Protein AF-A0A1G1PPN9-F1 (afdb_monomer_lite)

Radius of gyration: 22.3 Å; chains: 1; bounding box: 47×52×86 Å

pLDDT: mean 79.59, std 25.11, range [25.75, 98.81]

Structure (mmCIF, N/CA/C/O backbone):
data_AF-A0A1G1PPN9-F1
#
_entry.id   AF-A0A1G1PPN9-F1
#
loop_
_atom_site.group_PDB
_atom_site.id
_atom_site.type_symbol
_atom_site.label_atom_id
_atom_site.label_alt_id
_atom_site.label_comp_id
_atom_site.label_asym_id
_atom_site.label_entity_id
_atom_site.label_seq_id
_atom_site.pdbx_PDB_ins_code
_atom_site.Cartn_x
_atom_site.Cartn_y
_atom_site.Cartn_z
_atom_site.occupancy
_atom_site.B_iso_or_equiv
_atom_site.auth_seq_id
_atom_site.auth_comp_id
_atom_site.auth_asym_id
_atom_site.auth_atom_id
_atom_site.pdbx_PDB_model_num
ATOM 1 N N . MET A 1 1 ? -24.039 -7.486 7.293 1.00 58.00 1 MET A N 1
ATOM 2 C CA . MET A 1 1 ? -23.092 -6.609 8.024 1.00 58.00 1 MET A CA 1
ATOM 3 C C . MET A 1 1 ? -22.186 -5.907 7.021 1.00 58.00 1 MET A C 1
ATOM 5 O O . MET A 1 1 ? -21.863 -6.518 6.010 1.00 58.00 1 MET A O 1
ATOM 9 N N . ASN A 1 2 ? -21.785 -4.658 7.275 1.00 80.94 2 ASN A N 1
ATOM 10 C CA . ASN A 1 2 ? -20.819 -3.952 6.424 1.00 80.94 2 ASN A CA 1
ATOM 11 C C . ASN A 1 2 ? -19.384 -4.380 6.768 1.00 80.94 2 ASN A C 1
ATOM 13 O O . ASN A 1 2 ? -19.049 -4.496 7.945 1.00 80.94 2 ASN A O 1
ATOM 17 N N . ALA A 1 3 ? -18.531 -4.575 5.758 1.00 87.62 3 ALA A N 1
ATOM 18 C CA . ALA A 1 3 ? -17.109 -4.838 5.977 1.00 87.62 3 ALA A CA 1
ATOM 19 C C . ALA A 1 3 ? -16.423 -3.669 6.717 1.00 87.62 3 ALA A C 1
ATOM 21 O O . ALA A 1 3 ? -16.787 -2.508 6.484 1.00 87.62 3 ALA A O 1
ATOM 22 N N . PRO A 1 4 ? -15.408 -3.944 7.561 1.00 93.75 4 PRO A N 1
ATOM 23 C CA . PRO A 1 4 ? -14.718 -2.910 8.321 1.00 93.75 4 PRO A CA 1
ATOM 24 C C . PRO A 1 4 ? -14.103 -1.859 7.395 1.00 93.75 4 PRO A C 1
ATOM 26 O O . PRO A 1 4 ? -13.585 -2.170 6.315 1.00 93.75 4 PRO A O 1
ATOM 29 N N . ARG A 1 5 ? -14.151 -0.601 7.840 1.00 96.69 5 ARG A N 1
ATOM 30 C CA . ARG A 1 5 ? -13.392 0.487 7.225 1.00 96.69 5 ARG A CA 1
ATOM 31 C C . ARG A 1 5 ? -11.919 0.305 7.570 1.00 96.69 5 ARG A C 1
ATOM 33 O O . ARG A 1 5 ? -11.600 0.021 8.715 1.00 96.69 5 ARG A O 1
ATOM 40 N N . VAL A 1 6 ? -11.050 0.452 6.577 1.00 98.25 6 VAL A N 1
ATOM 41 C CA . VAL A 1 6 ? -9.598 0.273 6.684 1.00 98.25 6 VAL A CA 1
ATOM 42 C C . VAL A 1 6 ? -8.864 1.343 5.880 1.00 98.25 6 VAL A C 1
ATOM 44 O O . VAL A 1 6 ? -9.431 1.987 4.986 1.00 98.25 6 VAL A O 1
ATOM 47 N N . LYS A 1 7 ? -7.585 1.540 6.197 1.00 98.62 7 LYS A N 1
ATOM 48 C CA . LYS A 1 7 ? -6.732 2.541 5.563 1.00 98.62 7 LYS A CA 1
ATOM 49 C C . LYS A 1 7 ? -6.147 1.995 4.265 1.00 98.62 7 LYS A C 1
ATOM 51 O O . LYS A 1 7 ? -5.269 1.138 4.309 1.00 98.62 7 LYS A O 1
ATOM 56 N N . LEU A 1 8 ? -6.613 2.491 3.116 1.00 98.81 8 LEU A N 1
ATOM 57 C CA . LEU A 1 8 ? -6.013 2.169 1.816 1.00 98.81 8 LEU A CA 1
ATOM 58 C C . LEU A 1 8 ? -4.561 2.661 1.780 1.00 98.81 8 LEU A C 1
ATOM 60 O O . LEU A 1 8 ? -4.306 3.842 2.036 1.00 98.81 8 LEU A O 1
ATOM 64 N N . ILE A 1 9 ? -3.648 1.766 1.404 1.00 98.62 9 ILE A N 1
ATOM 65 C CA . ILE A 1 9 ? -2.258 2.094 1.084 1.00 98.62 9 ILE A CA 1
ATOM 66 C C . ILE A 1 9 ? -1.914 1.628 -0.329 1.00 98.62 9 ILE A C 1
ATOM 68 O O . ILE A 1 9 ? -2.445 0.628 -0.811 1.00 98.62 9 ILE A O 1
ATOM 72 N N . ILE A 1 10 ? -1.030 2.365 -0.996 1.00 98.62 10 ILE A N 1
ATOM 73 C CA . ILE A 1 10 ? -0.497 2.025 -2.319 1.00 98.62 10 ILE A CA 1
ATOM 74 C C . ILE A 1 10 ? 1.028 2.072 -2.240 1.00 98.62 10 ILE A C 1
ATOM 76 O O . ILE A 1 10 ? 1.591 3.119 -1.922 1.00 98.62 10 ILE A O 1
ATOM 80 N N . GLY A 1 11 ? 1.690 0.962 -2.564 1.00 98.00 11 GLY A N 1
ATOM 81 C CA . GLY A 1 11 ? 3.106 0.946 -2.918 1.00 98.00 11 GLY A CA 1
ATOM 82 C C . GLY A 1 11 ? 3.267 1.162 -4.421 1.00 98.00 11 GLY A C 1
ATOM 83 O O . GLY A 1 11 ? 2.798 0.351 -5.213 1.00 98.00 11 GLY A O 1
ATOM 84 N N . LEU A 1 12 ? 3.929 2.243 -4.823 1.00 96.88 12 LEU A N 1
ATOM 85 C CA . LEU A 1 12 ? 4.231 2.557 -6.219 1.00 96.88 12 LEU A CA 1
ATOM 86 C C . LEU A 1 12 ? 5.715 2.307 -6.485 1.00 96.88 12 LEU A C 1
ATOM 88 O O . LEU A 1 12 ? 6.549 3.027 -5.939 1.00 96.88 12 LEU A O 1
ATOM 92 N N . ILE A 1 13 ? 6.044 1.330 -7.329 1.00 93.56 13 ILE A N 1
ATOM 93 C CA . ILE A 1 13 ? 7.409 1.122 -7.839 1.00 93.56 13 ILE A CA 1
ATOM 94 C C . ILE A 1 13 ? 7.528 1.833 -9.190 1.00 93.56 13 ILE A C 1
ATOM 96 O O . ILE A 1 13 ? 6.634 1.717 -10.029 1.00 93.56 13 ILE A O 1
ATOM 100 N N . PHE A 1 14 ? 8.617 2.570 -9.408 1.00 92.38 14 PHE A N 1
ATOM 101 C CA . PHE A 1 14 ? 8.857 3.341 -10.629 1.00 92.38 14 PHE A CA 1
ATOM 102 C C . PHE A 1 14 ? 10.356 3.547 -10.897 1.00 92.38 14 PHE A C 1
ATOM 104 O O . PHE A 1 14 ? 11.186 3.462 -9.990 1.00 92.38 14 PHE A O 1
ATOM 111 N N . ARG A 1 15 ? 10.694 3.884 -12.149 1.00 87.38 15 ARG A N 1
ATOM 112 C CA . ARG A 1 15 ? 11.992 4.484 -12.522 1.00 87.38 15 ARG A CA 1
ATOM 113 C C . ARG A 1 15 ? 11.849 5.981 -12.784 1.00 87.38 15 ARG A C 1
ATOM 115 O O . ARG A 1 15 ? 12.554 6.794 -12.196 1.00 87.38 15 ARG A O 1
ATOM 122 N N . GLU A 1 16 ? 10.951 6.341 -13.696 1.00 88.06 16 GLU A N 1
ATOM 123 C CA . GLU A 1 16 ? 10.791 7.713 -14.180 1.00 88.06 16 GLU A CA 1
ATOM 124 C C . GLU A 1 16 ? 9.895 8.528 -13.239 1.00 88.06 16 GLU A C 1
ATOM 126 O O . GLU A 1 16 ? 8.760 8.142 -12.958 1.00 88.06 16 GLU A O 1
ATOM 131 N N . VAL A 1 17 ? 10.377 9.690 -12.788 1.00 90.88 17 VAL A N 1
ATOM 132 C CA . VAL A 1 17 ? 9.604 10.594 -11.912 1.00 90.88 17 VAL A CA 1
ATOM 133 C C . VAL A 1 17 ? 8.325 11.078 -12.606 1.00 90.88 17 VAL A C 1
ATOM 135 O O . VAL A 1 17 ? 7.264 11.114 -11.992 1.00 90.88 17 VAL A O 1
ATOM 138 N N . SER A 1 18 ? 8.383 11.356 -13.911 1.00 92.62 18 SER A N 1
ATOM 139 C CA . SER A 1 18 ? 7.220 11.758 -14.714 1.00 92.62 18 SER A CA 1
ATOM 140 C C . SER A 1 18 ? 6.125 10.681 -14.776 1.00 92.62 18 SER A C 1
ATOM 142 O O . SER A 1 18 ? 4.938 11.009 -14.806 1.00 92.62 18 SER A O 1
ATOM 144 N N . ALA A 1 19 ? 6.496 9.397 -14.764 1.00 91.56 19 ALA A N 1
ATOM 145 C CA . ALA A 1 19 ? 5.549 8.289 -14.687 1.00 91.56 19 ALA A CA 1
ATOM 146 C C . ALA A 1 19 ? 4.955 8.151 -13.277 1.00 91.56 19 ALA A C 1
ATOM 148 O O . ALA A 1 19 ? 3.754 7.907 -13.140 1.00 91.56 19 ALA A O 1
ATOM 149 N N . ALA A 1 20 ? 5.766 8.379 -12.238 1.00 94.00 20 ALA A N 1
ATOM 150 C CA . ALA A 1 20 ? 5.304 8.378 -10.855 1.00 94.00 20 ALA A CA 1
ATOM 151 C C . ALA A 1 20 ? 4.273 9.482 -10.581 1.00 94.00 20 ALA A C 1
ATOM 153 O O . ALA A 1 20 ? 3.230 9.200 -9.999 1.00 94.00 20 ALA A O 1
ATOM 154 N N . GLU A 1 21 ? 4.503 10.706 -11.063 1.00 96.12 21 GLU A N 1
ATOM 155 C CA . GLU A 1 21 ? 3.549 11.809 -10.888 1.00 96.12 21 GLU A CA 1
ATOM 156 C C . GLU A 1 21 ? 2.248 11.589 -11.678 1.00 96.12 21 GLU A C 1
ATOM 158 O O . GLU A 1 21 ? 1.162 11.844 -11.157 1.00 96.12 21 GLU A O 1
ATOM 163 N N . LYS A 1 22 ? 2.312 11.009 -12.888 1.00 95.69 22 LYS A N 1
ATOM 164 C CA . LYS A 1 22 ? 1.108 10.577 -13.628 1.00 95.69 22 LYS A CA 1
ATOM 165 C C . LYS A 1 22 ? 0.307 9.526 -12.854 1.00 95.69 22 LYS A C 1
ATOM 167 O O . LYS A 1 22 ? -0.918 9.630 -12.776 1.00 95.69 22 LYS A O 1
ATOM 172 N N . ALA A 1 23 ? 0.983 8.538 -12.262 1.00 96.00 23 ALA A N 1
ATOM 173 C CA . ALA A 1 23 ? 0.340 7.544 -11.408 1.00 96.00 23 ALA A CA 1
ATOM 174 C C . ALA A 1 23 ? -0.277 8.200 -10.162 1.00 96.00 23 ALA A C 1
ATOM 176 O O . ALA A 1 23 ? -1.445 7.957 -9.870 1.00 96.00 23 ALA A O 1
ATOM 177 N N . ARG A 1 24 ? 0.456 9.088 -9.480 1.00 97.44 24 ARG A N 1
ATOM 178 C CA . ARG A 1 24 ? -0.006 9.822 -8.295 1.00 97.44 24 ARG A CA 1
ATOM 179 C C . ARG A 1 24 ? -1.278 10.625 -8.572 1.00 97.44 24 ARG A C 1
ATOM 181 O O . ARG A 1 24 ? -2.259 10.462 -7.854 1.00 97.44 24 ARG A O 1
ATOM 188 N N . LEU A 1 25 ? -1.307 11.412 -9.650 1.00 96.88 25 LEU A N 1
ATOM 189 C CA . LEU A 1 25 ? -2.491 12.176 -10.066 1.00 96.88 25 LEU A CA 1
ATOM 190 C C . LEU A 1 25 ? -3.700 11.269 -10.354 1.00 96.88 25 LEU A C 1
ATOM 192 O O . LEU A 1 25 ? -4.815 11.565 -9.920 1.00 96.88 25 LEU A O 1
ATOM 196 N N . ALA A 1 26 ? -3.487 10.142 -11.042 1.00 96.44 26 ALA A N 1
ATOM 197 C CA . ALA A 1 26 ? -4.547 9.172 -11.310 1.00 96.44 26 ALA A CA 1
ATOM 198 C C . ALA A 1 26 ? -5.073 8.508 -10.022 1.00 96.44 26 ALA A C 1
ATOM 200 O O . ALA A 1 26 ? -6.284 8.356 -9.863 1.00 96.44 26 ALA A O 1
ATOM 201 N N . LEU A 1 27 ? -4.187 8.160 -9.083 1.00 96.44 27 LEU A N 1
ATOM 202 C CA . LEU A 1 27 ? -4.546 7.590 -7.783 1.00 96.44 27 LEU A CA 1
ATOM 203 C C . LEU A 1 27 ? -5.341 8.587 -6.924 1.00 96.44 27 LEU A C 1
ATOM 205 O O . LEU A 1 27 ? -6.387 8.214 -6.394 1.00 96.44 27 LEU A O 1
ATOM 209 N N . THR A 1 28 ? -4.922 9.856 -6.858 1.00 96.94 28 THR A N 1
ATOM 210 C CA . THR A 1 28 ? -5.674 10.928 -6.177 1.00 96.94 28 THR A CA 1
ATOM 211 C C . THR A 1 28 ? -7.072 11.094 -6.774 1.00 96.94 28 THR A C 1
ATOM 213 O O . THR A 1 28 ? -8.054 11.166 -6.037 1.00 96.94 28 THR A O 1
ATOM 216 N N . LYS A 1 29 ? -7.204 11.071 -8.110 1.00 96.31 29 LYS A N 1
ATOM 217 C CA . LYS A 1 29 ? -8.513 11.150 -8.782 1.00 96.31 29 LYS A CA 1
ATOM 218 C C . LYS A 1 29 ? -9.423 9.949 -8.475 1.00 96.31 29 LYS A C 1
ATOM 220 O O . LYS A 1 29 ? -10.638 10.113 -8.420 1.00 96.31 29 LYS A O 1
ATOM 225 N N . LEU A 1 30 ? -8.862 8.752 -8.284 1.00 94.06 30 LEU A N 1
ATOM 226 C CA . LEU A 1 30 ? -9.622 7.524 -8.003 1.00 94.06 30 LEU A CA 1
ATOM 227 C C . LEU A 1 30 ? -10.017 7.371 -6.525 1.00 94.06 30 LEU A C 1
ATOM 229 O O . LEU A 1 30 ? -11.111 6.889 -6.217 1.00 94.06 30 LEU A O 1
ATOM 233 N N . PHE A 1 31 ? -9.126 7.740 -5.604 1.00 96.25 31 PHE A N 1
ATOM 234 C CA . PHE A 1 31 ? -9.269 7.418 -4.180 1.00 96.25 31 PHE A CA 1
ATOM 235 C C . PHE A 1 31 ? -9.540 8.631 -3.282 1.00 96.25 31 PHE A C 1
ATOM 237 O O . PHE A 1 31 ? -10.032 8.445 -2.165 1.00 96.25 31 PHE A O 1
ATOM 244 N N . GLY A 1 32 ? -9.339 9.846 -3.797 1.00 96.12 32 GLY A N 1
ATOM 245 C CA . GLY A 1 32 ? -9.468 11.109 -3.076 1.00 96.12 32 GLY A CA 1
ATOM 246 C C . GLY A 1 32 ? -8.120 11.615 -2.563 1.00 96.12 32 GLY A C 1
ATOM 247 O O . GLY A 1 32 ? -7.062 11.169 -3.002 1.00 96.12 32 GLY A O 1
ATOM 248 N N . ASN A 1 33 ? -8.162 12.556 -1.621 1.00 97.50 33 ASN A N 1
ATOM 249 C CA . ASN A 1 33 ? -6.964 13.223 -1.114 1.00 97.50 33 ASN A CA 1
ATOM 250 C C . ASN A 1 33 ? -5.977 12.224 -0.493 1.00 97.50 33 ASN A C 1
ATOM 252 O O . ASN A 1 33 ? -6.341 11.451 0.401 1.00 97.50 33 ASN A O 1
ATOM 256 N N . ILE A 1 34 ? -4.724 12.293 -0.944 1.00 98.50 34 ILE A N 1
ATOM 257 C CA . ILE A 1 34 ? -3.577 11.679 -0.275 1.00 98.50 34 ILE A CA 1
ATOM 258 C C . ILE A 1 34 ? -3.367 12.414 1.055 1.00 98.50 34 ILE A C 1
ATOM 260 O O . ILE A 1 34 ? -3.395 13.643 1.089 1.00 98.50 34 ILE A O 1
ATOM 264 N N . ASP A 1 35 ? -3.178 11.668 2.140 1.00 98.06 35 ASP A N 1
ATOM 265 C CA . ASP A 1 35 ? -2.897 12.209 3.478 1.00 98.06 35 ASP A CA 1
ATOM 266 C C . ASP A 1 35 ? -1.600 11.679 4.103 1.00 98.06 35 ASP A C 1
ATOM 268 O O . ASP A 1 35 ? -1.193 12.123 5.175 1.00 98.06 35 ASP A O 1
ATOM 272 N N . PHE A 1 36 ? -0.917 10.779 3.399 1.00 98.69 36 PHE A N 1
ATOM 273 C CA . PHE A 1 36 ? 0.481 10.451 3.626 1.00 98.69 36 PHE A CA 1
ATOM 274 C C . PHE A 1 36 ? 1.148 10.146 2.288 1.00 98.69 36 PHE A C 1
ATOM 276 O O . PHE A 1 36 ? 0.616 9.372 1.492 1.00 98.69 36 PHE A O 1
ATOM 283 N N . GLU A 1 37 ? 2.338 10.695 2.078 1.00 98.50 37 GLU A N 1
ATOM 284 C CA . GLU A 1 37 ? 3.212 10.383 0.952 1.00 98.50 37 GLU A CA 1
ATOM 285 C C . GLU A 1 37 ? 4.641 10.223 1.489 1.00 98.50 37 GLU A C 1
ATOM 287 O O . GLU A 1 37 ? 5.143 11.100 2.193 1.00 98.50 37 GLU A O 1
ATOM 292 N N . SER A 1 38 ? 5.293 9.089 1.214 1.00 98.25 38 SER A N 1
ATOM 293 C CA . SER A 1 38 ? 6.688 8.883 1.619 1.00 98.25 38 SER A CA 1
ATOM 294 C C . SER A 1 38 ? 7.652 9.639 0.700 1.00 98.25 38 SER A C 1
ATOM 296 O O . SER A 1 38 ? 7.351 9.905 -0.464 1.00 98.25 38 SER A O 1
ATOM 298 N N . ALA A 1 39 ? 8.880 9.870 1.167 1.00 95.06 39 ALA A N 1
ATOM 299 C CA . ALA A 1 39 ? 9.989 10.105 0.245 1.00 95.06 39 ALA A CA 1
ATOM 300 C C . ALA A 1 39 ? 10.174 8.886 -0.696 1.00 95.06 39 ALA A C 1
ATOM 302 O O . ALA A 1 39 ? 9.771 7.770 -0.338 1.00 95.06 39 ALA A O 1
ATOM 303 N N . PRO A 1 40 ? 10.774 9.049 -1.890 1.00 93.31 40 PRO A N 1
ATOM 304 C CA . PRO A 1 40 ? 11.194 7.921 -2.716 1.00 93.31 40 PRO A CA 1
ATOM 305 C C . PRO A 1 40 ? 12.270 7.090 -2.002 1.00 93.31 40 PRO A C 1
ATOM 307 O O . PRO A 1 40 ? 13.377 7.571 -1.773 1.00 93.31 40 PRO A O 1
ATOM 310 N N . LEU A 1 41 ? 11.952 5.839 -1.686 1.00 90.12 41 LEU A N 1
ATOM 311 C CA . LEU A 1 41 ? 12.863 4.869 -1.082 1.00 90.12 41 LEU A CA 1
ATOM 312 C C . LEU A 1 41 ? 13.553 4.055 -2.184 1.00 90.12 41 LEU A C 1
ATOM 314 O O . LEU A 1 41 ? 12.943 3.768 -3.217 1.00 90.12 41 LEU A O 1
ATOM 318 N N . ALA A 1 42 ? 14.814 3.668 -1.984 1.00 83.25 42 ALA A N 1
ATOM 319 C CA . ALA A 1 42 ? 15.515 2.800 -2.928 1.00 83.25 42 ALA A CA 1
ATOM 320 C C . ALA A 1 42 ? 14.854 1.409 -2.976 1.00 83.25 42 ALA A C 1
ATOM 322 O O . ALA A 1 42 ? 14.502 0.844 -1.940 1.00 83.25 42 ALA A O 1
ATOM 323 N N . PHE A 1 43 ? 14.675 0.852 -4.175 1.00 77.12 43 PHE A N 1
ATOM 324 C CA . PHE A 1 43 ? 14.084 -0.471 -4.370 1.00 77.12 43 PHE A CA 1
ATOM 325 C C . PHE A 1 43 ? 15.144 -1.434 -4.920 1.00 77.12 43 PHE A C 1
ATOM 327 O O . PHE A 1 43 ? 15.217 -1.712 -6.117 1.00 77.12 43 PHE A O 1
ATOM 334 N N . ASN A 1 44 ? 16.009 -1.902 -4.015 1.00 67.69 44 ASN A N 1
ATOM 335 C CA . ASN A 1 44 ? 17.217 -2.663 -4.357 1.00 67.69 44 ASN A CA 1
ATOM 336 C C . ASN A 1 44 ? 17.051 -4.188 -4.203 1.00 67.69 44 ASN A C 1
ATOM 338 O O . ASN A 1 44 ? 17.866 -4.954 -4.716 1.00 67.69 44 ASN A O 1
ATOM 342 N N . HIS A 1 45 ? 16.004 -4.647 -3.511 1.00 59.12 45 HIS A N 1
ATOM 343 C CA . HIS A 1 45 ? 15.825 -6.055 -3.155 1.00 59.12 45 HIS A CA 1
ATOM 344 C C . HIS A 1 45 ? 14.950 -6.802 -4.169 1.00 59.12 45 HIS A C 1
ATOM 346 O O . HIS A 1 45 ? 13.738 -6.893 -3.992 1.00 59.12 45 HIS A O 1
ATOM 352 N N . THR A 1 46 ? 15.579 -7.332 -5.226 1.00 53.19 46 THR A N 1
ATOM 353 C CA . THR A 1 46 ? 15.345 -8.650 -5.879 1.00 53.19 46 THR A CA 1
ATOM 354 C C . THR A 1 46 ? 15.776 -8.628 -7.351 1.00 53.19 46 THR A C 1
ATOM 356 O O . THR A 1 46 ? 15.418 -7.731 -8.116 1.00 53.19 46 THR A O 1
ATOM 359 N N . ASP A 1 47 ? 16.452 -9.689 -7.800 1.00 52.12 47 ASP A N 1
ATOM 360 C CA . ASP A 1 47 ? 16.811 -9.873 -9.218 1.00 52.12 47 ASP A CA 1
ATOM 361 C C . ASP A 1 47 ? 15.593 -10.057 -10.137 1.00 52.12 47 ASP A C 1
ATOM 363 O O . ASP A 1 47 ? 15.679 -9.820 -11.344 1.00 52.12 47 ASP A O 1
ATOM 367 N N . TYR A 1 48 ? 14.440 -10.416 -9.559 1.00 49.50 48 TYR A N 1
ATOM 368 C CA . TYR A 1 48 ? 13.155 -10.524 -10.250 1.00 49.50 48 TYR A CA 1
ATOM 369 C C . TYR A 1 48 ? 12.789 -9.219 -10.985 1.00 49.50 48 TYR A C 1
ATOM 371 O O . TYR A 1 48 ? 12.569 -9.234 -12.196 1.00 49.50 48 TYR A O 1
ATOM 379 N N . TYR A 1 49 ? 12.804 -8.071 -10.293 1.00 53.94 49 TYR A N 1
ATOM 380 C CA . TYR A 1 49 ? 12.488 -6.781 -10.924 1.00 53.94 49 TYR A CA 1
ATOM 381 C C . TYR A 1 49 ? 13.631 -6.245 -11.791 1.00 53.94 49 TYR A C 1
ATOM 383 O O . TYR A 1 49 ? 13.369 -5.512 -12.744 1.00 53.94 49 TYR A O 1
ATOM 391 N N . ARG A 1 50 ? 14.890 -6.634 -11.532 1.00 56.38 50 ARG A N 1
ATOM 392 C CA . ARG A 1 50 ? 16.025 -6.223 -12.377 1.00 56.38 50 ARG A CA 1
ATOM 393 C C . ARG A 1 50 ? 15.865 -6.718 -13.819 1.00 56.38 50 ARG A C 1
ATOM 395 O O . ARG A 1 50 ? 16.219 -5.986 -14.735 1.00 56.38 50 ARG A O 1
ATOM 402 N N . LYS A 1 51 ? 15.306 -7.915 -14.027 1.00 55.44 51 LYS A N 1
ATOM 403 C CA . LYS A 1 51 ? 15.040 -8.462 -15.371 1.00 55.44 51 LYS A CA 1
ATOM 404 C C . LYS A 1 51 ? 13.826 -7.823 -16.050 1.00 55.44 51 LYS A C 1
ATOM 406 O O . LYS A 1 51 ? 13.872 -7.575 -17.247 1.00 55.44 51 LYS A O 1
ATOM 411 N N . GLU A 1 52 ? 12.757 -7.554 -15.298 1.00 54.25 52 GLU A N 1
ATOM 412 C CA . GLU A 1 52 ? 11.510 -7.015 -15.861 1.00 54.25 52 GLU A CA 1
ATOM 413 C C . GLU A 1 52 ? 11.568 -5.492 -16.102 1.00 54.25 52 GLU A C 1
ATOM 415 O O . GLU A 1 52 ? 11.061 -5.011 -17.112 1.00 54.25 52 GLU A O 1
ATOM 420 N N . PHE A 1 53 ? 12.213 -4.739 -15.204 1.00 56.69 53 PHE A N 1
ATOM 421 C CA . PHE A 1 53 ? 12.250 -3.275 -15.238 1.00 56.69 53 PHE A CA 1
ATOM 422 C C . PHE A 1 53 ? 13.662 -2.688 -15.405 1.00 56.69 53 PHE A C 1
ATOM 424 O O . PHE A 1 53 ? 13.783 -1.567 -15.897 1.00 56.69 53 PHE A O 1
ATOM 431 N N . GLY A 1 54 ? 14.737 -3.383 -15.010 1.00 60.12 54 GLY A N 1
ATOM 432 C CA . GLY A 1 54 ? 16.126 -2.880 -14.975 1.00 60.12 54 GLY A CA 1
ATOM 433 C C . GLY A 1 54 ? 16.551 -2.294 -13.613 1.00 60.12 54 GLY A C 1
ATOM 434 O O . GLY A 1 54 ? 15.875 -2.480 -12.605 1.00 60.12 54 GLY A O 1
ATOM 435 N N . SER A 1 55 ? 17.674 -1.566 -13.565 1.00 67.75 55 SER A N 1
ATOM 436 C CA . SER A 1 55 ? 18.238 -0.969 -12.335 1.00 67.75 55 SER A CA 1
ATOM 437 C C . SER A 1 55 ? 17.647 0.408 -11.964 1.00 67.75 55 SER A C 1
ATOM 439 O O . SER A 1 55 ? 16.906 1.019 -12.741 1.00 67.75 55 SER A O 1
ATOM 441 N N . GLY A 1 56 ? 17.980 0.913 -10.768 1.00 78.81 56 GLY A N 1
ATOM 442 C CA . GLY A 1 56 ? 17.640 2.277 -10.331 1.00 78.81 56 GLY A CA 1
ATOM 443 C C . GLY A 1 56 ? 16.173 2.492 -9.945 1.00 78.81 56 GLY A C 1
ATOM 444 O O . GLY A 1 56 ? 15.667 3.608 -10.061 1.00 78.81 56 GLY A O 1
ATOM 445 N N . LEU A 1 57 ? 15.476 1.432 -9.529 1.00 86.00 57 LEU A N 1
ATOM 446 C CA . LEU A 1 57 ? 14.077 1.507 -9.116 1.00 86.00 57 LEU A CA 1
ATOM 447 C C . LEU A 1 57 ? 13.917 2.219 -7.772 1.00 86.00 57 LEU A C 1
ATOM 449 O O . LEU A 1 57 ? 14.740 2.094 -6.862 1.00 86.00 57 LEU A O 1
ATOM 453 N N . LYS A 1 58 ? 12.806 2.941 -7.650 1.00 91.12 58 LYS A N 1
ATOM 454 C CA . LYS A 1 58 ? 12.376 3.621 -6.431 1.00 91.12 58 LYS A CA 1
ATOM 455 C C . LYS A 1 58 ? 10.973 3.159 -6.067 1.00 91.12 58 LYS A C 1
ATOM 457 O O . LYS A 1 58 ? 10.167 2.867 -6.952 1.00 91.12 58 LYS A O 1
ATOM 462 N N . ARG A 1 59 ? 10.669 3.133 -4.770 1.00 95.00 59 ARG A N 1
ATOM 463 C CA . ARG A 1 59 ? 9.320 2.908 -4.249 1.00 95.00 59 ARG A CA 1
ATOM 464 C C . ARG A 1 59 ? 8.830 4.144 -3.504 1.00 95.00 59 ARG A C 1
ATOM 466 O O . ARG A 1 59 ? 9.588 4.750 -2.752 1.00 95.00 59 ARG A O 1
ATOM 473 N N . ARG A 1 60 ? 7.570 4.527 -3.702 1.00 97.31 60 ARG A N 1
ATOM 474 C CA . ARG A 1 60 ? 6.884 5.551 -2.899 1.00 97.31 60 ARG A CA 1
ATOM 475 C C . ARG A 1 60 ? 5.604 4.954 -2.328 1.00 97.31 60 ARG A C 1
ATOM 477 O O . ARG A 1 60 ? 4.907 4.222 -3.030 1.00 97.31 60 ARG A O 1
ATOM 484 N N . PHE A 1 61 ? 5.310 5.248 -1.069 1.00 98.50 61 PHE A N 1
ATOM 485 C CA . PHE A 1 61 ? 4.080 4.827 -0.411 1.00 98.50 61 PHE A CA 1
ATOM 486 C C . PHE A 1 61 ? 3.107 5.988 -0.280 1.00 98.50 61 PHE A C 1
ATOM 488 O O . PHE A 1 61 ? 3.504 7.098 0.073 1.00 98.50 61 PHE A O 1
ATOM 495 N N . PHE A 1 62 ? 1.832 5.697 -0.514 1.00 98.62 62 PHE A N 1
ATOM 496 C CA . PHE A 1 62 ? 0.727 6.634 -0.350 1.00 98.62 62 PHE A CA 1
ATOM 497 C C . PHE A 1 62 ? -0.327 6.060 0.591 1.00 98.62 62 PHE A C 1
ATOM 499 O O . PHE A 1 62 ? -0.611 4.861 0.530 1.00 98.62 62 PHE A O 1
ATOM 506 N N . SER A 1 63 ? -0.972 6.921 1.377 1.00 98.75 63 SER A N 1
ATOM 507 C CA . SER A 1 63 ? -2.281 6.636 1.967 1.00 98.75 63 SER A CA 1
ATOM 508 C C . SER A 1 63 ? -3.283 7.745 1.679 1.00 98.75 63 SER A C 1
ATOM 510 O O . SER A 1 63 ? -2.905 8.869 1.354 1.00 98.75 63 SER A O 1
ATOM 512 N N . PHE A 1 64 ? -4.568 7.413 1.792 1.00 98.50 64 PHE A N 1
ATOM 513 C CA . PHE A 1 64 ? -5.670 8.292 1.404 1.00 98.50 64 PHE A CA 1
ATOM 514 C C . PHE A 1 64 ? -6.571 8.610 2.595 1.00 98.50 64 PHE A C 1
ATOM 516 O O . PHE A 1 64 ? -6.840 7.737 3.428 1.00 98.50 64 PHE A O 1
ATOM 523 N N . ARG A 1 65 ? -7.096 9.840 2.647 1.00 97.31 65 ARG A N 1
ATOM 524 C CA . ARG A 1 65 ? -7.981 10.314 3.727 1.00 97.31 65 ARG A CA 1
ATOM 525 C C . ARG A 1 65 ? -9.282 9.514 3.821 1.00 97.31 65 ARG A C 1
ATOM 527 O O . ARG A 1 65 ? -9.805 9.309 4.911 1.00 97.31 65 ARG A O 1
ATOM 534 N N . ARG A 1 66 ? -9.813 9.042 2.689 1.00 95.94 66 ARG A N 1
ATOM 535 C CA . ARG A 1 66 ? -11.055 8.258 2.651 1.00 95.94 66 ARG A CA 1
ATOM 536 C C . ARG A 1 66 ? -10.793 6.788 2.988 1.00 95.94 66 ARG A C 1
ATOM 538 O O . ARG A 1 66 ? -10.202 6.063 2.191 1.00 95.94 66 ARG A O 1
ATOM 545 N N . LEU A 1 67 ? -11.324 6.329 4.122 1.00 97.38 67 LEU A N 1
ATOM 546 C CA . LEU A 1 67 ? -11.287 4.916 4.511 1.00 97.38 67 LEU A CA 1
ATOM 547 C C . LEU A 1 67 ? -12.172 4.053 3.597 1.00 97.38 67 LEU A C 1
ATOM 549 O O . LEU A 1 67 ? -13.340 4.375 3.339 1.00 97.38 67 LEU A O 1
ATOM 553 N N . ILE A 1 68 ? -11.638 2.920 3.144 1.00 96.75 68 ILE A N 1
ATOM 554 C CA . ILE A 1 68 ? -12.336 1.980 2.255 1.00 96.75 68 ILE A CA 1
ATOM 555 C C . ILE A 1 68 ? -12.947 0.821 3.055 1.00 96.75 68 ILE A C 1
ATOM 557 O O . ILE A 1 68 ? -12.375 0.433 4.069 1.00 96.75 68 ILE A O 1
ATOM 561 N N . PRO A 1 69 ? -14.070 0.220 2.629 1.00 97.00 69 PRO A N 1
ATOM 562 C CA . PRO A 1 69 ? -14.463 -1.107 3.098 1.00 97.00 69 PRO A CA 1
ATOM 563 C C . PRO A 1 69 ? -13.419 -2.147 2.664 1.00 97.00 69 PRO A C 1
ATOM 565 O O . PRO A 1 69 ? -13.077 -2.203 1.480 1.00 97.00 69 PRO A O 1
ATOM 568 N N . ALA A 1 70 ? -12.935 -2.989 3.582 1.00 96.94 70 ALA A N 1
A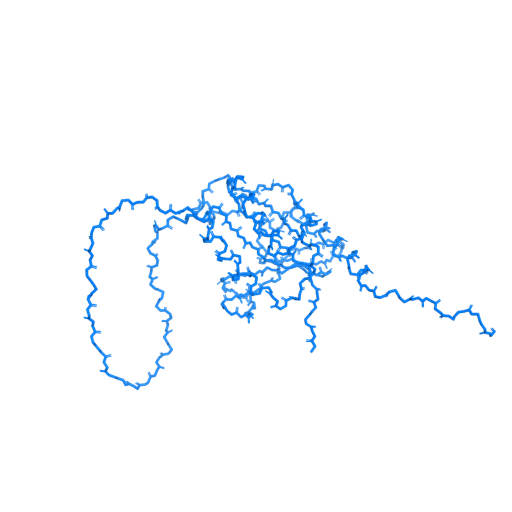TOM 569 C CA . ALA A 1 70 ? -11.856 -3.951 3.308 1.00 96.94 70 ALA A CA 1
ATOM 570 C C . ALA A 1 70 ? -12.147 -4.886 2.113 1.00 96.94 70 ALA A C 1
ATOM 572 O O . ALA A 1 70 ? -11.254 -5.183 1.318 1.00 96.94 70 ALA A O 1
ATOM 573 N N . GLN A 1 71 ? -13.417 -5.267 1.924 1.00 95.69 71 GLN A N 1
ATOM 574 C CA . GLN A 1 71 ? -13.887 -6.101 0.809 1.00 95.69 71 GLN A CA 1
ATOM 575 C C . GLN A 1 71 ? -13.607 -5.508 -0.591 1.00 95.69 71 GLN A C 1
ATOM 577 O O . GLN A 1 71 ? -13.628 -6.230 -1.582 1.00 95.69 71 GLN A O 1
ATOM 582 N N . HIS A 1 72 ? -13.336 -4.201 -0.711 1.00 96.81 72 HIS A N 1
ATOM 583 C CA . HIS A 1 72 ? -13.044 -3.570 -2.004 1.00 96.81 72 HIS A CA 1
ATOM 584 C C . HIS A 1 72 ? -11.614 -3.817 -2.508 1.00 96.81 72 HIS A C 1
ATOM 586 O O . HIS A 1 72 ? -11.340 -3.514 -3.671 1.00 96.81 72 HIS A O 1
ATOM 592 N N . LEU A 1 73 ? -10.709 -4.369 -1.688 1.00 97.69 73 LEU A N 1
ATOM 593 C CA . LEU A 1 73 ? -9.291 -4.510 -2.037 1.00 97.69 73 LEU A CA 1
ATOM 594 C C . LEU A 1 73 ? -9.066 -5.298 -3.347 1.00 97.69 73 LEU A C 1
ATOM 596 O O . LEU A 1 73 ? -8.252 -4.884 -4.173 1.00 97.69 73 LEU A O 1
ATOM 600 N N . ALA A 1 74 ? -9.834 -6.365 -3.594 1.00 97.12 74 ALA A N 1
ATOM 601 C CA . ALA A 1 74 ? -9.744 -7.134 -4.839 1.00 97.12 74 ALA A CA 1
ATOM 602 C C . ALA A 1 74 ? -10.073 -6.282 -6.080 1.00 97.12 74 ALA A C 1
ATOM 604 O O . ALA A 1 74 ? -9.300 -6.224 -7.038 1.00 97.12 74 ALA A O 1
ATOM 605 N N . ARG A 1 75 ? -11.185 -5.536 -6.039 1.00 97.12 75 ARG A N 1
ATOM 606 C CA . ARG A 1 75 ? -11.590 -4.620 -7.121 1.00 97.12 75 ARG A CA 1
ATOM 607 C C . ARG A 1 75 ? -10.557 -3.518 -7.330 1.00 97.12 75 ARG A C 1
ATOM 609 O O . ARG A 1 75 ? -10.243 -3.189 -8.470 1.00 97.12 75 ARG A O 1
ATOM 616 N N . ILE A 1 76 ? -9.993 -2.993 -6.242 1.00 98.00 76 ILE A N 1
ATOM 617 C CA . ILE A 1 76 ? -8.922 -1.994 -6.283 1.00 98.00 76 ILE A CA 1
ATOM 618 C C . ILE A 1 76 ? -7.687 -2.551 -7.010 1.00 98.00 76 ILE A C 1
ATOM 620 O O . ILE A 1 76 ? -7.203 -1.870 -7.910 1.00 98.00 76 ILE A O 1
ATOM 624 N N . LYS A 1 77 ? -7.232 -3.788 -6.737 1.00 97.75 77 LYS A N 1
ATOM 625 C CA . LYS A 1 77 ? -6.108 -4.400 -7.483 1.00 97.75 77 LYS A CA 1
ATOM 626 C C . LYS A 1 77 ? -6.421 -4.580 -8.970 1.00 97.75 77 LYS A C 1
ATOM 628 O O . LYS A 1 77 ? -5.564 -4.301 -9.802 1.00 97.75 77 LYS A O 1
ATOM 633 N N . VAL A 1 78 ? -7.651 -4.953 -9.337 1.00 96.88 78 VAL A N 1
ATOM 634 C CA . VAL A 1 78 ? -8.064 -4.991 -10.756 1.00 96.88 78 VAL A CA 1
ATOM 635 C C . VAL A 1 78 ? -7.977 -3.597 -11.399 1.00 96.88 78 VAL A C 1
ATOM 637 O O . VAL A 1 78 ? -7.443 -3.461 -12.501 1.00 96.88 78 VAL A O 1
ATOM 640 N N . PHE A 1 79 ? -8.432 -2.540 -10.716 1.00 96.25 79 PHE A N 1
ATOM 641 C CA . PHE A 1 79 ? -8.317 -1.169 -11.226 1.00 96.25 79 PHE A CA 1
ATOM 642 C C . PHE A 1 79 ? -6.862 -0.690 -11.343 1.00 96.25 79 PHE A C 1
ATOM 644 O O . PHE A 1 79 ? -6.519 -0.080 -12.358 1.00 96.25 79 PHE A O 1
ATOM 651 N N . THR A 1 80 ? -5.995 -0.977 -10.365 1.00 95.88 80 THR A N 1
ATOM 652 C CA . THR A 1 80 ? -4.583 -0.559 -10.419 1.00 95.88 80 THR A CA 1
ATOM 653 C C . THR A 1 80 ? -3.802 -1.317 -11.491 1.00 95.88 80 THR A C 1
ATOM 655 O O . THR A 1 80 ? -3.075 -0.683 -12.250 1.00 95.88 80 THR A O 1
ATOM 658 N N . ASN A 1 81 ? -4.035 -2.624 -11.664 1.00 94.25 81 ASN A N 1
ATOM 659 C CA . ASN A 1 81 ? -3.444 -3.414 -12.754 1.00 94.25 81 ASN A CA 1
ATOM 660 C C . ASN A 1 81 ? -3.824 -2.862 -14.145 1.00 94.25 81 ASN A C 1
ATOM 662 O O . ASN A 1 81 ? -3.028 -2.901 -15.084 1.00 94.25 81 ASN A O 1
ATOM 666 N N . ASN A 1 82 ? -5.046 -2.340 -14.297 1.00 93.06 82 ASN A N 1
ATOM 667 C CA . ASN A 1 82 ? -5.489 -1.690 -15.534 1.00 93.06 82 ASN A CA 1
ATOM 668 C C . ASN A 1 82 ? -4.884 -0.283 -15.705 1.00 93.06 82 ASN A C 1
ATOM 670 O O . ASN A 1 82 ? -4.658 0.157 -16.833 1.00 93.06 82 ASN A O 1
ATOM 674 N N . LEU A 1 83 ? -4.602 0.426 -14.607 1.00 91.50 83 LEU A N 1
ATOM 675 C CA . LEU A 1 83 ? -3.902 1.712 -14.630 1.00 91.50 83 LEU A CA 1
ATOM 676 C C . LEU A 1 83 ? -2.426 1.546 -15.032 1.00 91.50 83 LEU A C 1
ATOM 678 O O . LEU A 1 83 ? -1.956 2.302 -15.876 1.00 91.50 83 LEU A O 1
ATOM 682 N N . GLU A 1 84 ? -1.725 0.529 -14.519 1.00 91.81 84 GLU A N 1
ATOM 683 C CA . GLU A 1 84 ? -0.359 0.172 -14.947 1.00 91.81 84 GLU A CA 1
ATOM 684 C C . GLU A 1 84 ? -0.263 -0.021 -16.466 1.00 91.81 84 GLU A C 1
ATOM 686 O O . GLU A 1 84 ? 0.613 0.546 -17.116 1.00 91.81 84 GLU A O 1
ATOM 691 N N . GLN A 1 85 ? -1.203 -0.776 -17.048 1.00 88.75 85 GLN A N 1
ATOM 692 C CA . GLN A 1 85 ? -1.268 -1.007 -18.494 1.00 88.75 85 GLN A CA 1
ATOM 693 C C . GLN A 1 85 ? -1.498 0.297 -19.271 1.00 88.75 85 GLN A C 1
ATOM 695 O O . GLN A 1 85 ? -0.804 0.552 -20.254 1.00 88.75 85 GLN A O 1
ATOM 700 N N . LYS A 1 86 ? -2.411 1.164 -18.810 1.00 89.38 86 LYS A N 1
ATOM 701 C CA . LYS A 1 86 ? -2.662 2.484 -19.425 1.00 89.38 86 LYS A CA 1
ATOM 702 C C . LYS A 1 86 ? -1.466 3.439 -19.334 1.00 89.38 86 LYS A C 1
ATOM 704 O O . LYS A 1 86 ? -1.349 4.329 -20.171 1.00 89.38 86 LYS A O 1
ATOM 709 N N . LEU A 1 87 ? -0.601 3.263 -18.334 1.00 86.25 87 LEU A N 1
ATOM 710 C CA . LEU A 1 87 ? 0.633 4.031 -18.139 1.00 86.25 87 LEU A CA 1
ATOM 711 C C . LEU A 1 87 ? 1.864 3.393 -18.810 1.00 86.25 87 LEU A C 1
ATOM 713 O O . LEU A 1 87 ? 2.950 3.968 -18.753 1.00 86.25 87 LEU A O 1
ATOM 717 N N . SER A 1 88 ? 1.726 2.225 -19.444 1.00 83.06 88 SER A N 1
ATOM 718 C CA . SER A 1 88 ? 2.809 1.595 -20.207 1.00 83.06 88 SER A CA 1
ATOM 719 C C . SER A 1 88 ? 3.126 2.365 -21.499 1.00 83.06 88 SER A C 1
ATOM 721 O O . SER A 1 88 ? 2.279 3.075 -22.052 1.00 83.06 88 SER A O 1
ATOM 723 N N . ARG A 1 89 ? 4.361 2.243 -22.004 1.00 73.00 89 ARG A N 1
ATOM 724 C CA . ARG A 1 89 ? 4.738 2.875 -23.282 1.00 73.00 89 ARG A CA 1
ATOM 725 C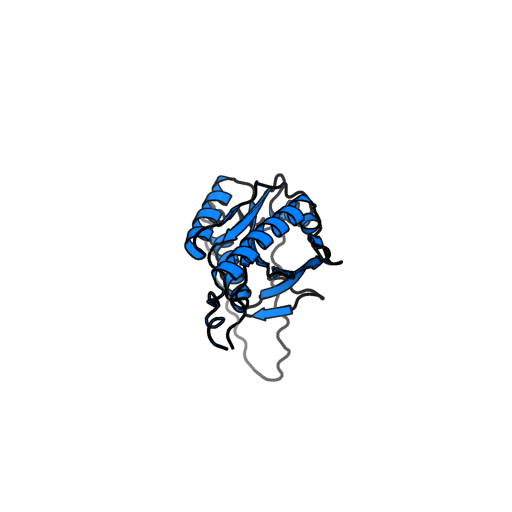 C . ARG A 1 89 ? 3.991 2.201 -24.440 1.00 73.00 89 ARG A C 1
ATOM 727 O O . ARG A 1 89 ? 4.182 1.008 -24.687 1.00 73.00 89 ARG A O 1
ATOM 734 N N . LYS A 1 90 ? 3.201 2.975 -25.198 1.00 55.16 90 LYS A N 1
ATOM 735 C CA . LYS A 1 90 ? 2.667 2.531 -26.498 1.00 55.16 90 LYS A CA 1
ATOM 736 C C . LYS A 1 90 ? 3.822 2.138 -27.423 1.00 55.16 90 LYS A C 1
ATOM 738 O O . LYS A 1 90 ? 4.856 2.800 -27.446 1.00 55.16 90 LYS A O 1
ATOM 743 N N . SER A 1 91 ? 3.622 1.080 -28.205 1.00 48.28 91 SER A N 1
ATOM 744 C CA . SER A 1 91 ? 4.571 0.678 -29.244 1.00 48.28 91 SER A CA 1
ATOM 745 C C . SER A 1 91 ? 4.646 1.749 -30.330 1.00 48.28 91 SER A C 1
ATOM 747 O O . SER A 1 91 ? 3.685 1.921 -31.074 1.00 48.28 91 SER A O 1
ATOM 749 N N . THR A 1 92 ? 5.792 2.403 -30.495 1.00 42.59 92 THR A N 1
ATOM 750 C CA . THR A 1 92 ? 6.210 2.865 -31.821 1.00 42.59 92 THR A CA 1
ATOM 751 C C . THR A 1 92 ? 6.876 1.685 -32.520 1.00 42.59 92 THR A C 1
ATOM 753 O O . THR A 1 92 ? 8.079 1.455 -32.399 1.00 42.59 92 THR A O 1
ATOM 756 N N . HIS A 1 93 ? 6.078 0.887 -33.231 1.00 44.44 93 HIS A N 1
ATOM 757 C CA . HIS A 1 93 ? 6.628 -0.043 -34.210 1.00 44.44 93 HIS A CA 1
ATOM 758 C C . HIS A 1 93 ? 5.790 -0.071 -35.481 1.00 44.44 93 HIS A C 1
ATOM 760 O O . HIS A 1 93 ? 4.633 -0.480 -35.468 1.00 44.44 93 HIS A O 1
ATOM 766 N N . SER A 1 94 ? 6.444 0.416 -36.536 1.00 39.38 94 SER A N 1
ATOM 767 C CA . SER A 1 94 ? 6.345 0.018 -37.938 1.00 39.38 94 SER A CA 1
ATOM 768 C C . SER A 1 94 ? 5.297 -1.052 -38.263 1.00 39.38 94 SER A C 1
ATOM 770 O O . SER A 1 94 ? 5.347 -2.184 -37.779 1.00 39.38 94 SER A O 1
ATOM 772 N N . THR A 1 95 ? 4.406 -0.685 -39.180 1.00 33.88 95 THR A N 1
ATOM 773 C CA . THR A 1 95 ? 3.586 -1.596 -39.975 1.00 33.88 95 THR A CA 1
ATOM 774 C C . THR A 1 95 ? 4.424 -2.727 -40.576 1.00 33.88 95 THR A C 1
ATOM 776 O O . THR A 1 95 ? 5.342 -2.489 -41.359 1.00 33.88 95 THR A O 1
ATOM 779 N N . ARG A 1 96 ? 4.046 -3.977 -40.287 1.00 36.75 96 ARG A N 1
ATOM 780 C CA . ARG A 1 96 ? 4.378 -5.141 -41.123 1.00 36.75 96 ARG A CA 1
ATOM 781 C C . ARG A 1 96 ? 3.083 -5.876 -41.493 1.00 36.75 96 ARG A C 1
ATOM 783 O O . ARG A 1 96 ? 2.202 -5.979 -40.637 1.00 36.75 96 ARG A O 1
ATOM 790 N N . PRO A 1 97 ? 2.921 -6.324 -42.749 1.00 36.28 97 PRO A N 1
ATOM 791 C CA . PRO A 1 97 ? 1.635 -6.794 -43.249 1.00 36.28 97 PRO A CA 1
ATOM 792 C C . PRO A 1 97 ? 1.320 -8.246 -42.856 1.00 36.28 97 PRO A C 1
ATOM 794 O O . PRO A 1 97 ? 2.184 -9.111 -42.897 1.00 36.28 97 PRO A O 1
ATOM 797 N N . GLY A 1 98 ? 0.040 -8.473 -42.543 1.00 34.91 98 GLY A N 1
ATOM 798 C CA . GLY A 1 98 ? -0.747 -9.687 -42.804 1.00 34.91 98 GLY A CA 1
ATOM 799 C C . GLY A 1 98 ? -0.161 -11.078 -42.523 1.00 34.91 98 GLY A C 1
ATOM 800 O O . GLY A 1 98 ? 0.609 -11.610 -43.314 1.00 34.91 98 GLY A O 1
ATOM 801 N N . LEU A 1 99 ? -0.743 -11.771 -41.537 1.00 30.89 99 LEU A N 1
ATOM 802 C CA . LEU A 1 99 ? -0.851 -13.234 -41.560 1.00 30.89 99 LEU A CA 1
ATOM 803 C C . LEU A 1 99 ? -2.313 -13.636 -41.298 1.00 30.89 99 LEU A C 1
ATOM 805 O O . LEU A 1 99 ? -2.923 -13.168 -40.336 1.00 30.89 99 LEU A O 1
ATOM 809 N N . LYS A 1 100 ? -2.899 -14.438 -42.196 1.00 30.05 100 LYS A N 1
ATOM 810 C CA . LYS A 1 100 ? -4.327 -14.812 -42.162 1.00 30.05 100 LYS A CA 1
ATOM 811 C C . LYS A 1 100 ? -4.618 -15.805 -41.019 1.00 30.05 100 LYS A C 1
ATOM 813 O O . LYS A 1 100 ? -3.768 -16.650 -40.739 1.00 30.05 100 LYS A O 1
ATOM 818 N N . PRO A 1 101 ? -5.810 -15.772 -40.392 1.00 31.95 101 PRO A N 1
ATOM 819 C CA . PRO A 1 101 ? -6.206 -16.789 -39.423 1.00 31.95 101 PRO A CA 1
ATOM 820 C C . PRO A 1 101 ? -6.517 -18.123 -40.120 1.00 31.95 101 PRO A C 1
ATOM 822 O O . PRO A 1 101 ? -7.327 -18.174 -41.044 1.00 31.95 101 PRO A O 1
ATOM 825 N N . GLY A 1 102 ? -5.887 -19.204 -39.657 1.00 31.52 102 GLY A N 1
ATOM 826 C CA . GLY A 1 102 ? -6.233 -20.571 -40.050 1.00 31.52 102 GLY A CA 1
ATOM 827 C C . GLY A 1 102 ? -7.466 -21.074 -39.297 1.00 31.52 102 GLY A C 1
ATOM 828 O O . GLY A 1 102 ? -7.580 -20.880 -38.086 1.00 31.52 102 GLY A O 1
ATOM 829 N N . VAL A 1 103 ? -8.379 -21.724 -40.016 1.00 31.06 103 VAL A N 1
ATOM 830 C CA . VAL A 1 103 ? -9.581 -22.368 -39.465 1.00 31.06 103 VAL A CA 1
ATOM 831 C C . VAL A 1 103 ? -9.235 -23.787 -39.013 1.00 31.06 103 VAL A C 1
ATOM 833 O O . VAL A 1 103 ? -8.615 -24.522 -39.772 1.00 31.06 103 VAL A O 1
ATOM 836 N N . CYS A 1 104 ? -9.712 -24.203 -37.836 1.00 27.52 104 CYS A N 1
ATOM 837 C CA . CYS A 1 104 ? -9.872 -25.622 -37.502 1.00 27.52 104 CYS A CA 1
ATOM 838 C C . CYS A 1 104 ? -11.279 -25.865 -36.950 1.00 27.52 104 CYS A C 1
ATOM 840 O O . CYS A 1 104 ? -11.659 -25.293 -35.929 1.00 27.52 104 CYS A O 1
ATOM 842 N N . SER A 1 105 ? -12.029 -26.724 -37.640 1.00 30.62 105 SER A N 1
ATOM 843 C CA . SER A 1 105 ? -13.298 -27.292 -37.175 1.00 30.62 105 SER A CA 1
ATOM 844 C C . SER A 1 105 ? -13.033 -28.451 -36.201 1.00 30.62 105 SER A C 1
ATOM 846 O O . SER A 1 105 ? -11.974 -29.073 -36.273 1.00 30.62 105 SER A O 1
ATOM 848 N N . GLY A 1 106 ? -13.968 -28.757 -35.295 1.00 28.70 106 GLY A N 1
ATOM 849 C CA . GLY A 1 106 ? -13.804 -29.870 -34.349 1.00 28.70 106 GLY A CA 1
ATOM 850 C C . GLY A 1 106 ? -14.904 -29.982 -33.291 1.00 28.70 106 GLY A C 1
ATOM 851 O O . GLY A 1 106 ? -14.910 -29.242 -32.311 1.00 28.70 106 GLY A O 1
ATOM 852 N N . LEU A 1 107 ? -15.792 -30.958 -33.483 1.00 27.58 107 LEU A N 1
ATOM 853 C CA . LEU A 1 107 ? -16.946 -31.335 -32.655 1.00 27.58 107 LEU A CA 1
ATOM 854 C C . LEU A 1 107 ? -16.927 -32.884 -32.538 1.00 27.58 107 LEU A C 1
ATOM 856 O O . LEU A 1 107 ? -16.466 -33.527 -33.475 1.00 27.58 107 LEU A O 1
ATOM 860 N N . ILE A 1 108 ? -17.371 -33.568 -31.474 1.00 29.36 108 ILE A N 1
ATOM 861 C CA . ILE A 1 108 ? -18.086 -33.187 -30.239 1.00 29.36 108 ILE A CA 1
ATOM 862 C C . ILE A 1 108 ? -17.633 -34.136 -29.080 1.00 29.36 108 ILE A C 1
ATOM 864 O O . ILE A 1 108 ? -16.929 -35.109 -29.318 1.00 29.36 108 ILE A O 1
ATOM 868 N N . LEU A 1 109 ? -18.184 -33.918 -27.876 1.00 25.75 109 LEU A N 1
ATOM 869 C CA . LEU A 1 109 ? -18.723 -34.930 -26.932 1.00 25.75 109 LEU A CA 1
ATOM 87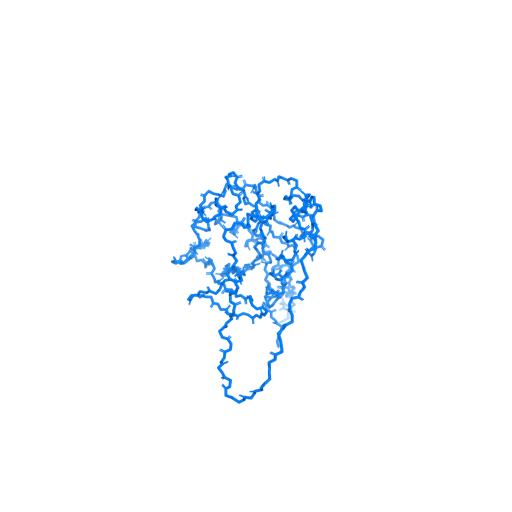0 C C . LEU A 1 109 ? -17.899 -35.517 -25.754 1.00 25.75 109 LEU A C 1
ATOM 872 O O . LEU A 1 109 ? -16.845 -36.121 -25.897 1.00 25.75 109 LEU A O 1
ATOM 876 N N . SER A 1 110 ? -18.564 -35.415 -24.588 1.00 32.00 110 SER A N 1
ATOM 877 C CA . SER A 1 110 ? -18.542 -36.249 -23.365 1.00 32.00 110 SER A CA 1
ATOM 878 C C . SER A 1 110 ? -17.238 -36.478 -22.581 1.00 32.00 110 SER A C 1
ATOM 880 O O . SER A 1 110 ? -16.313 -37.128 -23.046 1.00 32.00 110 SER A O 1
ATOM 882 N N . GLY A 1 111 ? -17.268 -36.078 -21.299 1.00 30.62 111 GLY A N 1
ATOM 883 C CA . GLY A 1 111 ? -16.291 -36.474 -20.271 1.00 30.62 111 GLY A CA 1
ATOM 884 C C . GLY A 1 111 ? -15.276 -35.388 -19.921 1.00 30.62 111 GLY A C 1
ATOM 885 O O . GLY A 1 111 ? -14.091 -35.579 -20.155 1.00 30.62 111 GLY A O 1
ATOM 886 N N . ILE A 1 112 ? -15.731 -34.247 -19.380 1.00 30.62 112 ILE A N 1
ATOM 887 C CA . ILE A 1 112 ? -14.912 -33.041 -19.139 1.00 30.62 112 ILE A CA 1
ATOM 888 C C . ILE A 1 112 ? -13.675 -33.357 -18.274 1.00 30.62 112 ILE A C 1
ATOM 890 O O . ILE A 1 112 ? -13.809 -33.501 -17.056 1.00 30.62 112 ILE A O 1
ATOM 894 N N . PRO A 1 113 ? -12.449 -33.330 -18.833 1.00 28.91 113 PRO A N 1
ATOM 895 C CA . PRO A 1 113 ? -11.279 -33.026 -18.033 1.00 28.91 113 PRO A CA 1
ATOM 896 C C . PRO A 1 113 ? -11.377 -31.534 -17.712 1.00 28.91 113 PRO A C 1
ATOM 898 O O . PRO A 1 113 ? -11.590 -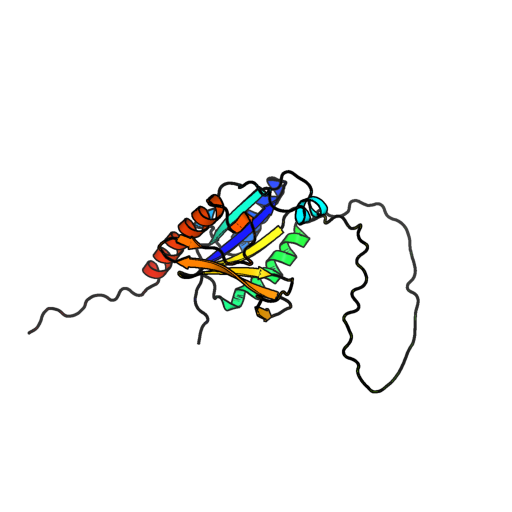30.727 -18.624 1.00 28.91 113 PRO A O 1
ATOM 901 N N . LEU A 1 114 ? -11.204 -31.135 -16.447 1.00 27.06 114 LEU A N 1
ATOM 902 C CA . LEU A 1 114 ? -11.015 -29.715 -16.136 1.00 27.06 114 LEU A CA 1
ATOM 903 C C . LEU A 1 114 ? -9.939 -29.174 -17.085 1.00 27.06 114 LEU A C 1
ATOM 905 O O . LEU A 1 114 ? -8.849 -29.761 -17.131 1.00 27.06 114 LEU A O 1
ATOM 909 N N . PRO A 1 115 ? -10.207 -28.106 -17.860 1.00 30.33 115 PRO A N 1
ATOM 910 C CA . PRO A 1 115 ? -9.189 -27.550 -18.722 1.00 30.33 115 PRO A CA 1
ATOM 911 C C . PRO A 1 115 ? -8.072 -27.058 -17.811 1.00 30.33 115 PRO A C 1
ATOM 913 O O . PRO A 1 115 ? -8.191 -26.001 -17.187 1.00 30.33 115 PRO A O 1
ATOM 916 N N . ARG A 1 116 ? -6.966 -27.818 -17.747 1.00 31.27 116 ARG A N 1
ATOM 917 C CA . ARG A 1 116 ? -5.687 -27.266 -17.300 1.00 31.27 116 ARG A CA 1
ATOM 918 C C . ARG A 1 116 ? -5.553 -25.973 -18.093 1.00 31.27 116 ARG A C 1
ATOM 920 O O . ARG A 1 116 ? -5.663 -26.052 -19.325 1.00 31.27 116 ARG A O 1
ATOM 927 N N . PRO A 1 117 ? -5.406 -24.803 -17.446 1.00 29.70 117 PRO A N 1
ATOM 928 C CA . PRO A 1 117 ? -5.308 -23.568 -18.192 1.00 29.70 117 PRO A CA 1
ATOM 929 C C . PRO A 1 117 ? -4.198 -23.776 -19.211 1.00 29.70 117 PRO A C 1
ATOM 931 O O . PRO A 1 117 ? -3.072 -24.111 -18.835 1.00 29.70 117 PRO A O 1
ATOM 934 N N . LYS A 1 118 ? -4.525 -23.634 -20.503 1.00 27.97 118 LYS A N 1
ATOM 935 C CA . LYS A 1 118 ? -3.503 -23.487 -21.534 1.00 27.97 118 LYS A CA 1
ATOM 936 C C . LYS A 1 118 ? -2.815 -22.171 -21.213 1.00 27.97 118 LYS A C 1
ATOM 938 O O . LYS A 1 118 ? -3.167 -21.124 -21.755 1.00 27.97 118 LYS A O 1
ATOM 943 N N . VAL A 1 119 ? -1.835 -22.243 -20.316 1.00 35.69 119 VAL A N 1
ATOM 944 C CA . VAL A 1 119 ? -0.754 -21.283 -20.222 1.00 35.69 119 VAL A CA 1
ATOM 945 C C . VAL A 1 119 ? -0.060 -21.409 -21.568 1.00 35.69 119 VAL A C 1
ATOM 947 O O . VAL A 1 119 ? 0.857 -22.207 -21.747 1.00 35.69 119 VAL A O 1
ATOM 950 N N . ARG A 1 120 ? -0.576 -20.668 -22.560 1.00 31.92 120 ARG A N 1
ATOM 951 C CA . ARG A 1 120 ? 0.202 -20.290 -23.733 1.00 31.92 120 ARG A CA 1
ATOM 952 C C . ARG A 1 120 ? 1.512 -19.800 -23.151 1.00 31.92 120 ARG A C 1
ATOM 954 O O . ARG A 1 120 ? 1.485 -18.855 -22.362 1.00 31.92 120 ARG A O 1
ATOM 961 N N . GLY A 1 121 ? 2.604 -20.486 -23.479 1.00 30.91 121 GLY A N 1
ATOM 962 C CA . GLY A 1 121 ? 3.927 -20.044 -23.085 1.00 30.91 121 GLY A CA 1
ATOM 963 C C . GLY A 1 121 ? 4.062 -18.601 -23.540 1.00 30.91 121 GLY A C 1
ATOM 964 O O . GLY A 1 121 ? 4.086 -18.330 -24.739 1.00 30.91 121 GLY A O 1
ATOM 965 N N . LEU A 1 122 ? 4.046 -17.675 -22.584 1.00 36.53 122 LEU A N 1
ATOM 966 C CA . LEU A 1 122 ? 4.408 -16.297 -22.850 1.00 36.53 122 LEU A CA 1
ATOM 967 C C . LEU A 1 122 ? 5.876 -16.365 -23.241 1.00 36.53 122 LEU A C 1
ATOM 969 O O . LEU A 1 122 ? 6.715 -16.720 -22.411 1.00 36.53 122 LEU A O 1
ATOM 973 N N . ASN A 1 123 ? 6.159 -16.113 -24.521 1.00 32.53 123 ASN A N 1
ATOM 974 C CA . ASN A 1 123 ? 7.521 -16.071 -25.034 1.00 32.53 123 ASN A CA 1
ATOM 975 C C . ASN A 1 123 ? 8.351 -15.187 -24.098 1.00 32.53 123 ASN A C 1
ATOM 977 O O . ASN A 1 123 ? 7.968 -14.047 -23.824 1.00 32.53 123 ASN A O 1
ATOM 981 N N . ALA A 1 124 ? 9.470 -15.715 -23.601 1.00 38.41 124 ALA A N 1
ATOM 982 C CA . ALA A 1 124 ? 10.258 -15.127 -22.516 1.00 38.41 124 ALA A CA 1
ATOM 983 C C . ALA A 1 124 ? 11.070 -13.873 -22.933 1.00 38.41 124 ALA A C 1
ATOM 985 O O . ALA A 1 124 ? 12.191 -13.673 -22.474 1.00 38.41 124 ALA A O 1
ATOM 986 N N . ALA A 1 125 ? 10.518 -13.052 -23.831 1.00 37.44 125 ALA A N 1
ATOM 987 C CA . ALA A 1 125 ? 11.177 -11.925 -24.485 1.00 37.44 125 ALA A CA 1
ATOM 988 C C . ALA A 1 125 ? 10.273 -10.688 -24.704 1.00 37.44 125 ALA A C 1
ATOM 990 O O . ALA A 1 125 ? 10.731 -9.710 -25.294 1.00 37.44 125 ALA A O 1
ATOM 991 N N . GLU A 1 126 ? 9.028 -10.656 -24.205 1.00 39.38 126 GLU A N 1
ATOM 992 C CA . GLU A 1 126 ? 8.334 -9.369 -24.029 1.00 39.38 126 GLU A CA 1
ATOM 993 C C . GLU A 1 126 ? 8.859 -8.668 -22.768 1.00 39.38 126 GLU A C 1
ATOM 995 O O . GLU A 1 126 ? 8.358 -8.866 -21.661 1.00 39.38 126 GLU A O 1
ATOM 1000 N N . VAL A 1 127 ? 9.884 -7.825 -22.940 1.00 44.81 127 VAL A N 1
ATOM 1001 C CA . VAL A 1 127 ? 10.336 -6.902 -21.888 1.00 44.81 127 VAL A CA 1
ATOM 1002 C C . VAL A 1 127 ? 9.161 -6.005 -21.493 1.00 44.81 127 VAL A C 1
ATOM 1004 O O . VAL A 1 127 ? 8.635 -5.249 -22.314 1.00 44.81 127 VAL A O 1
ATOM 1007 N N . SER A 1 128 ? 8.743 -6.103 -20.231 1.00 55.97 128 SER A N 1
ATOM 1008 C CA . SER A 1 128 ? 7.563 -5.427 -19.690 1.00 55.97 128 SER A CA 1
ATOM 1009 C C . SER A 1 128 ? 7.675 -3.912 -19.873 1.00 55.97 128 SER A C 1
ATOM 1011 O O . SER A 1 128 ? 8.486 -3.237 -19.246 1.00 55.97 128 SER A O 1
ATOM 1013 N N . ARG A 1 129 ? 6.830 -3.337 -20.736 1.00 68.31 129 ARG A N 1
ATOM 1014 C CA . ARG A 1 129 ? 6.824 -1.889 -21.040 1.00 68.31 129 ARG A CA 1
ATOM 1015 C C . ARG A 1 129 ? 6.165 -1.031 -19.951 1.00 68.31 129 ARG A C 1
ATOM 1017 O O . ARG A 1 129 ? 5.804 0.124 -20.204 1.00 68.31 129 ARG A O 1
ATOM 1024 N N . ARG A 1 130 ? 5.953 -1.595 -18.758 1.00 72.69 130 ARG A N 1
ATOM 1025 C CA . ARG A 1 130 ? 5.334 -0.921 -17.613 1.00 72.69 130 ARG A CA 1
ATOM 1026 C C . ARG A 1 130 ? 6.298 0.126 -17.064 1.00 72.69 130 ARG A C 1
ATOM 1028 O O . ARG A 1 130 ? 7.416 -0.189 -16.676 1.00 72.69 130 ARG A O 1
ATOM 1035 N N . LEU A 1 131 ? 5.856 1.381 -17.008 1.00 86.25 131 LEU A N 1
ATOM 1036 C CA . LEU A 1 131 ? 6.640 2.463 -16.398 1.00 86.25 131 LEU A CA 1
ATOM 1037 C C . LEU A 1 131 ? 6.529 2.487 -14.866 1.00 86.25 131 LEU A C 1
ATOM 1039 O O . LEU A 1 131 ? 7.378 3.075 -14.194 1.00 86.25 131 LEU A O 1
ATOM 1043 N N . VAL A 1 132 ? 5.481 1.854 -14.332 1.00 91.19 132 VAL A N 1
ATOM 1044 C CA . VAL A 1 132 ? 5.170 1.754 -12.905 1.00 91.19 132 VAL A CA 1
ATOM 1045 C C . VAL A 1 132 ? 4.556 0.390 -12.575 1.00 91.19 132 VAL A C 1
ATOM 1047 O O . VAL A 1 132 ? 3.917 -0.219 -13.433 1.00 91.19 132 VAL A O 1
ATOM 1050 N N . ASN A 1 133 ? 4.691 -0.044 -11.322 1.00 93.94 133 ASN A N 1
ATOM 1051 C CA . ASN A 1 133 ? 3.905 -1.123 -10.715 1.00 93.94 133 ASN A CA 1
ATOM 1052 C C . ASN A 1 133 ? 3.157 -0.561 -9.493 1.00 93.94 133 ASN A C 1
ATOM 1054 O O . ASN A 1 133 ? 3.736 0.212 -8.724 1.00 93.94 133 ASN A O 1
ATOM 1058 N N . ILE A 1 134 ? 1.877 -0.907 -9.334 1.00 96.06 134 ILE A N 1
ATOM 1059 C CA . ILE A 1 134 ? 0.963 -0.305 -8.357 1.00 96.06 134 ILE A CA 1
ATOM 1060 C C . ILE A 1 134 ? 0.379 -1.408 -7.463 1.00 96.06 134 ILE A C 1
ATOM 1062 O O . ILE A 1 134 ? -0.506 -2.179 -7.853 1.00 96.06 134 ILE A O 1
ATOM 1066 N N . ASP A 1 135 ? 0.852 -1.446 -6.220 1.00 97.06 135 ASP A N 1
ATOM 1067 C CA . ASP A 1 135 ? 0.500 -2.453 -5.219 1.00 97.06 135 ASP A CA 1
ATOM 1068 C C . ASP A 1 135 ? -0.446 -1.885 -4.158 1.00 97.06 135 ASP A C 1
ATOM 1070 O O . ASP A 1 135 ? 0.009 -1.295 -3.174 1.00 97.06 135 ASP A O 1
ATOM 1074 N N . PRO A 1 136 ? -1.769 -2.041 -4.331 1.00 98.50 136 PRO A N 1
ATOM 1075 C CA . PRO A 1 136 ? -2.722 -1.762 -3.280 1.00 98.50 136 PRO A CA 1
ATOM 1076 C C . PRO A 1 136 ? -2.650 -2.788 -2.157 1.00 98.50 136 PRO A C 1
ATOM 1078 O O . PRO A 1 136 ? -2.552 -4.002 -2.360 1.00 98.50 136 PRO A O 1
ATOM 1081 N N . GLY A 1 137 ? -2.814 -2.254 -0.961 1.00 98.56 137 GLY A N 1
ATOM 1082 C CA . GLY A 1 137 ? -3.106 -2.985 0.250 1.00 98.56 137 GLY A CA 1
ATOM 1083 C C . GLY A 1 137 ? -4.029 -2.175 1.145 1.00 98.56 137 GLY A C 1
ATOM 1084 O O . GLY A 1 137 ? -4.508 -1.099 0.783 1.00 98.56 137 GLY A O 1
ATOM 1085 N N . TYR A 1 138 ? -4.231 -2.656 2.358 1.00 98.75 138 TYR A N 1
ATOM 1086 C CA . TYR A 1 138 ? -4.713 -1.815 3.441 1.00 98.75 138 TYR A CA 1
ATOM 1087 C C . TYR A 1 138 ? -3.938 -2.107 4.715 1.00 98.75 138 TYR A C 1
ATOM 1089 O O . TYR A 1 138 ? -3.347 -3.177 4.861 1.00 98.75 138 TYR A O 1
ATOM 1097 N N . LEU A 1 139 ? -3.997 -1.180 5.663 1.00 98.06 139 LEU A N 1
ATOM 1098 C CA . LEU A 1 139 ? -3.733 -1.497 7.059 1.00 98.06 139 LEU A CA 1
ATOM 1099 C C . LEU A 1 139 ? -4.953 -1.224 7.930 1.00 98.06 139 LEU A C 1
ATOM 1101 O O . LEU A 1 139 ? -5.765 -0.334 7.659 1.00 98.06 139 LEU A O 1
ATOM 1105 N N . ASP A 1 140 ? -5.064 -2.029 8.976 1.00 97.88 140 ASP A N 1
ATOM 1106 C CA . ASP A 1 140 ? -5.873 -1.735 10.146 1.00 97.88 140 ASP A CA 1
ATOM 1107 C C . ASP A 1 140 ? -4.949 -1.492 11.362 1.00 97.88 140 ASP A C 1
ATOM 1109 O O . ASP A 1 140 ? -3.750 -1.249 11.207 1.00 97.88 140 ASP A O 1
ATOM 1113 N N . LEU A 1 141 ? -5.485 -1.500 12.586 1.00 98.06 141 LEU A N 1
ATOM 1114 C CA . LEU A 1 141 ? -4.681 -1.263 13.794 1.00 98.06 141 LEU A CA 1
ATOM 1115 C C . LEU A 1 141 ? -3.754 -2.436 14.166 1.00 98.06 141 LEU A C 1
ATOM 1117 O O . LEU A 1 141 ? -2.871 -2.245 15.009 1.00 98.06 141 LEU A O 1
ATOM 1121 N N . ALA A 1 142 ? -3.956 -3.614 13.570 1.00 98.44 142 ALA A N 1
ATOM 1122 C CA . ALA A 1 142 ? -3.305 -4.877 13.904 1.00 98.44 142 ALA A CA 1
ATOM 1123 C C . ALA A 1 142 ? -2.468 -5.472 12.755 1.00 98.44 142 ALA A C 1
ATOM 1125 O O . ALA A 1 142 ? -1.579 -6.277 13.024 1.00 98.44 142 ALA A O 1
ATOM 1126 N N . LYS A 1 143 ? -2.722 -5.122 11.487 1.00 98.50 143 LYS A N 1
ATOM 1127 C CA . LYS A 1 143 ? -2.028 -5.727 10.334 1.00 98.50 143 LYS A CA 1
ATOM 1128 C C . LYS A 1 143 ? -1.974 -4.851 9.083 1.00 98.50 143 LYS A C 1
ATOM 1130 O O . LYS A 1 143 ? -2.846 -4.017 8.857 1.00 98.50 143 LYS A O 1
ATOM 1135 N N . LEU A 1 144 ? -0.964 -5.118 8.254 1.00 98.75 144 LEU A N 1
ATOM 1136 C CA . LEU A 1 144 ? -0.853 -4.698 6.856 1.00 98.75 144 LEU A CA 1
ATOM 1137 C C . LEU A 1 144 ? -1.188 -5.893 5.952 1.00 98.75 144 LEU A C 1
ATOM 1139 O O . LEU A 1 144 ? -0.632 -6.979 6.128 1.00 98.75 144 LEU A O 1
ATOM 1143 N N . VAL A 1 145 ? -2.055 -5.679 4.967 1.00 98.62 145 VAL A N 1
ATOM 1144 C CA . VAL A 1 145 ? -2.517 -6.683 4.000 1.00 98.62 145 VAL A CA 1
ATOM 1145 C C . VAL A 1 145 ? -2.254 -6.177 2.585 1.00 98.62 145 VAL A C 1
ATOM 1147 O O . VAL A 1 145 ? -2.616 -5.043 2.278 1.00 98.62 145 VAL A O 1
ATOM 1150 N N . LEU A 1 146 ? -1.664 -7.001 1.716 1.00 98.50 146 LEU A N 1
ATOM 1151 C CA . LEU A 1 146 ? -1.405 -6.668 0.306 1.00 98.50 146 LEU A CA 1
ATOM 1152 C C . LEU A 1 146 ? -2.222 -7.545 -0.647 1.00 98.50 146 LEU A C 1
ATOM 1154 O O . LEU A 1 146 ? -2.505 -8.703 -0.342 1.00 98.50 146 LEU A O 1
ATOM 1158 N N . ALA A 1 147 ? -2.562 -6.999 -1.819 1.00 98.12 147 ALA A N 1
ATOM 1159 C CA . ALA A 1 147 ? -3.250 -7.719 -2.889 1.00 98.12 147 ALA A CA 1
ATOM 1160 C C . ALA A 1 147 ? -2.294 -8.211 -3.988 1.00 98.12 147 ALA A C 1
ATOM 1162 O O . ALA A 1 147 ? -1.470 -7.457 -4.508 1.00 98.12 147 ALA A O 1
ATOM 1163 N N . SER A 1 148 ? -2.470 -9.464 -4.404 1.00 96.31 148 SER A N 1
ATOM 1164 C CA . SER A 1 148 ? -1.636 -10.170 -5.380 1.00 96.31 148 SER A CA 1
ATOM 1165 C C . SER A 1 148 ? -2.490 -10.842 -6.461 1.00 96.31 148 SER A C 1
ATOM 1167 O O . SER A 1 148 ? -3.585 -11.324 -6.189 1.00 96.31 148 SER A O 1
ATOM 1169 N N . THR A 1 149 ? -1.975 -10.922 -7.688 1.00 95.06 149 THR A N 1
ATOM 1170 C CA . THR A 1 149 ? -2.512 -11.786 -8.763 1.00 95.06 149 THR A CA 1
ATOM 1171 C C . THR A 1 149 ? -1.869 -13.176 -8.787 1.00 95.06 149 THR A C 1
ATOM 1173 O O . THR A 1 149 ? -2.270 -14.032 -9.569 1.00 95.06 149 THR A O 1
ATOM 1176 N N . LYS A 1 150 ? -0.834 -13.392 -7.968 1.00 92.62 150 LYS A N 1
ATOM 1177 C CA . LYS A 1 150 ? -0.086 -14.646 -7.853 1.00 92.62 150 LYS A CA 1
ATOM 1178 C C . LYS A 1 150 ? -0.553 -15.384 -6.604 1.00 92.62 150 LYS A C 1
ATOM 1180 O O . LYS A 1 150 ? -0.401 -14.838 -5.508 1.00 92.62 150 LYS A O 1
ATOM 1185 N N . ASP A 1 151 ? -1.054 -16.600 -6.762 1.00 95.69 151 ASP A N 1
ATOM 1186 C CA . ASP A 1 151 ? -1.364 -17.493 -5.642 1.00 95.69 151 ASP A CA 1
ATOM 1187 C C . ASP A 1 151 ? -0.079 -18.018 -4.962 1.00 95.69 151 ASP A C 1
ATOM 1189 O O . ASP A 1 151 ? 0.991 -18.016 -5.579 1.00 95.69 151 ASP A O 1
ATOM 1193 N N . TYR A 1 152 ? -0.161 -18.393 -3.681 1.00 94.75 152 TYR A N 1
ATOM 1194 C CA . TYR A 1 152 ? 0.904 -19.059 -2.916 1.00 94.75 152 TYR A CA 1
ATOM 1195 C C . TYR A 1 152 ? 0.384 -19.608 -1.572 1.00 94.75 152 TYR A C 1
ATOM 1197 O O . TYR A 1 152 ? -0.665 -19.189 -1.101 1.00 94.75 152 TYR A O 1
ATOM 1205 N N . ARG A 1 153 ? 1.156 -20.472 -0.889 1.00 95.12 153 ARG A N 1
ATOM 1206 C CA . ARG A 1 153 ? 0.722 -21.236 0.308 1.00 95.12 153 ARG A CA 1
ATOM 1207 C C . ARG A 1 153 ? 0.082 -20.435 1.456 1.00 95.12 153 ARG A C 1
ATOM 1209 O O . ARG A 1 153 ? -0.675 -21.001 2.232 1.00 95.12 153 ARG A O 1
ATOM 1216 N N . HIS A 1 154 ? 0.431 -19.155 1.608 1.00 96.00 154 HIS A N 1
ATOM 1217 C CA . HIS A 1 154 ? -0.056 -18.262 2.673 1.00 96.00 154 HIS A CA 1
ATOM 1218 C C . HIS A 1 154 ? -1.079 -17.226 2.176 1.00 96.00 154 HIS A C 1
ATOM 1220 O O . HIS A 1 154 ? -1.419 -16.291 2.904 1.00 96.00 154 HIS A O 1
ATOM 1226 N N . ARG A 1 155 ? -1.525 -17.338 0.920 1.00 97.81 155 ARG A N 1
ATOM 1227 C CA . ARG A 1 155 ? -2.445 -16.395 0.284 1.00 97.81 155 ARG A CA 1
ATOM 1228 C C . ARG A 1 155 ? -3.869 -16.919 0.301 1.00 97.81 155 ARG A C 1
ATOM 1230 O O . ARG A 1 155 ? -4.126 -18.090 0.060 1.00 97.81 155 ARG A O 1
ATOM 1237 N N . ILE A 1 156 ? -4.802 -16.012 0.563 1.00 98.12 156 ILE A N 1
ATOM 1238 C CA . ILE A 1 156 ? -6.234 -16.300 0.601 1.00 98.12 156 ILE A CA 1
ATOM 1239 C C . ILE A 1 156 ? -6.879 -15.649 -0.620 1.00 98.12 156 ILE A C 1
ATOM 1241 O O . ILE A 1 156 ? -6.695 -14.455 -0.864 1.00 98.12 156 ILE A O 1
ATOM 1245 N N . TYR A 1 157 ? -7.628 -16.428 -1.396 1.00 98.06 157 TYR A N 1
ATOM 1246 C CA . TYR A 1 157 ? -8.405 -15.923 -2.526 1.00 98.06 157 TYR A CA 1
ATOM 1247 C C . TYR A 1 157 ? -9.531 -14.985 -2.056 1.00 98.06 157 TYR A C 1
ATOM 1249 O O . TYR A 1 157 ? -10.203 -15.274 -1.067 1.00 98.06 157 TYR A O 1
ATOM 1257 N N . LEU A 1 158 ? -9.759 -13.878 -2.774 1.00 95.50 158 LEU A N 1
ATOM 1258 C CA . LEU A 1 158 ? -10.900 -12.982 -2.551 1.00 95.50 158 LEU A CA 1
ATOM 1259 C C . LEU A 1 158 ? -11.939 -13.099 -3.675 1.00 95.50 158 LEU A C 1
ATOM 1261 O O . LEU A 1 158 ? -12.968 -13.746 -3.524 1.0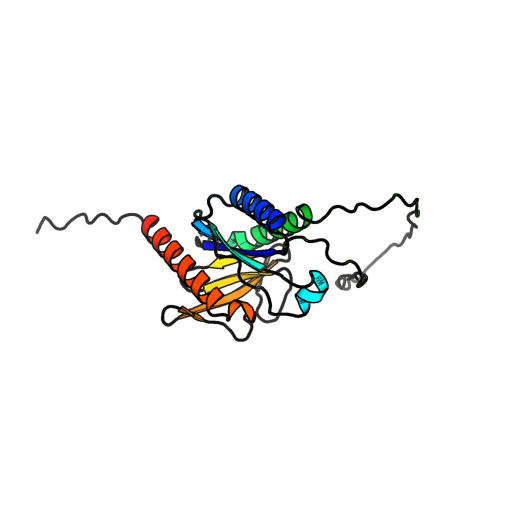0 95.50 158 LEU A O 1
ATOM 1265 N N . GLU A 1 159 ? -11.686 -12.438 -4.804 1.00 96.38 159 GLU A N 1
ATOM 1266 C CA . GLU A 1 159 ? -12.510 -12.491 -6.013 1.00 96.38 159 GLU A CA 1
ATOM 1267 C C . GLU A 1 159 ? -11.653 -12.137 -7.241 1.00 96.38 159 GLU A C 1
ATOM 1269 O O . GLU A 1 159 ? -10.598 -11.510 -7.116 1.00 96.38 159 GLU A O 1
ATOM 1274 N N . ARG A 1 160 ? -12.128 -12.474 -8.449 1.00 95.31 160 ARG A N 1
ATOM 1275 C CA . ARG A 1 160 ? -11.585 -11.980 -9.737 1.00 95.31 160 ARG A CA 1
ATOM 1276 C C . ARG A 1 160 ? -10.104 -12.313 -9.985 1.00 95.31 160 ARG A C 1
ATOM 1278 O O . ARG A 1 160 ? -9.387 -11.519 -10.590 1.00 95.31 160 ARG A O 1
ATOM 1285 N N . GLY A 1 161 ? -9.638 -13.466 -9.506 1.00 96.81 161 GLY A N 1
ATOM 1286 C CA . GLY A 1 161 ? -8.223 -13.854 -9.604 1.00 96.81 161 GLY A CA 1
ATOM 1287 C C . GLY A 1 161 ? -7.286 -13.073 -8.671 1.00 96.81 161 GLY A C 1
ATOM 1288 O O . GLY A 1 161 ? -6.071 -13.138 -8.848 1.00 96.81 161 GLY A O 1
ATOM 1289 N N . ILE A 1 162 ? -7.827 -12.322 -7.703 1.00 98.06 162 ILE A N 1
ATOM 1290 C CA . ILE A 1 162 ? -7.044 -11.591 -6.706 1.00 98.06 162 ILE A CA 1
ATOM 1291 C C . ILE A 1 162 ? -7.017 -12.359 -5.389 1.00 98.06 162 ILE A C 1
ATOM 1293 O O . ILE A 1 162 ? -8.050 -12.763 -4.852 1.00 98.06 162 ILE A O 1
ATOM 1297 N N . TYR A 1 163 ? -5.810 -12.481 -4.856 1.00 98.38 163 TYR A N 1
ATOM 1298 C CA . TYR A 1 163 ? -5.487 -13.067 -3.569 1.00 98.38 163 TYR A CA 1
ATOM 1299 C C . TYR A 1 163 ? -4.959 -11.985 -2.625 1.00 98.38 163 TYR A C 1
ATOM 1301 O O . TYR A 1 163 ? -4.502 -10.927 -3.070 1.00 98.38 163 TYR A O 1
ATOM 1309 N N . VAL A 1 164 ? -4.971 -12.257 -1.324 1.00 98.12 164 VAL A N 1
ATOM 1310 C CA . VAL A 1 164 ? -4.365 -11.400 -0.301 1.00 98.12 164 VAL A CA 1
ATOM 1311 C C . VAL A 1 164 ? -3.476 -12.181 0.652 1.00 98.12 164 VAL A C 1
ATOM 1313 O O . VAL A 1 164 ? -3.664 -13.374 0.871 1.00 98.12 164 VAL A O 1
ATOM 1316 N N . GLU A 1 165 ? -2.524 -11.476 1.247 1.00 97.56 165 GLU A N 1
ATOM 1317 C CA . GLU A 1 165 ? -1.651 -11.966 2.312 1.00 97.56 165 GLU A CA 1
ATOM 1318 C C . GLU A 1 165 ? -1.571 -10.935 3.439 1.00 97.56 165 GLU A C 1
ATOM 1320 O O . GLU A 1 165 ? -1.639 -9.729 3.193 1.00 97.56 165 GLU A O 1
ATOM 1325 N N . ILE A 1 166 ? -1.375 -11.405 4.672 1.00 98.31 166 ILE A N 1
ATOM 1326 C CA . ILE A 1 166 ? -0.925 -10.539 5.763 1.00 98.31 166 ILE A CA 1
ATOM 1327 C C . ILE A 1 166 ? 0.587 -10.367 5.604 1.00 98.31 166 ILE A C 1
ATOM 1329 O O . ILE A 1 166 ? 1.348 -11.318 5.776 1.00 98.31 166 ILE A O 1
ATOM 1333 N N . THR A 1 167 ? 1.025 -9.157 5.263 1.00 98.00 167 THR A N 1
ATOM 1334 C CA . THR A 1 167 ? 2.436 -8.861 4.979 1.00 98.00 167 THR A CA 1
ATOM 1335 C C . THR A 1 167 ? 3.183 -8.385 6.224 1.00 98.00 167 THR A C 1
ATOM 1337 O O . THR A 1 167 ? 4.351 -8.727 6.377 1.00 98.00 167 THR A O 1
ATOM 1340 N N . LEU A 1 168 ? 2.529 -7.654 7.135 1.00 98.69 168 LEU A N 1
ATOM 1341 C CA . LEU A 1 168 ? 3.078 -7.262 8.446 1.00 98.69 168 LEU A CA 1
ATOM 1342 C C . LEU A 1 168 ? 1.991 -7.369 9.526 1.00 98.69 168 LEU A C 1
ATOM 1344 O O . LEU A 1 168 ? 0.811 -7.157 9.239 1.00 98.69 168 LEU A O 1
ATOM 1348 N N . PHE A 1 169 ? 2.383 -7.627 10.774 1.00 98.75 169 PHE A N 1
ATOM 1349 C CA . PHE A 1 169 ? 1.498 -7.601 11.946 1.00 98.75 169 PHE A CA 1
ATOM 1350 C C . PHE A 1 169 ? 1.999 -6.596 12.991 1.00 98.75 169 PHE A C 1
ATOM 1352 O O . PHE A 1 169 ? 3.202 -6.405 13.153 1.00 98.75 169 PHE A O 1
ATOM 1359 N N . TYR A 1 170 ? 1.093 -5.918 13.690 1.00 98.75 170 TYR A N 1
ATOM 1360 C CA . TYR A 1 170 ? 1.429 -4.905 14.687 1.00 98.75 170 TYR A CA 1
ATOM 1361 C C . TYR A 1 170 ? 1.473 -5.522 16.088 1.00 98.75 170 TYR A C 1
ATOM 1363 O O . TYR A 1 170 ? 0.470 -6.027 16.589 1.00 98.75 170 TYR A O 1
ATOM 1371 N N . GLN A 1 171 ? 2.634 -5.463 16.736 1.00 98.50 171 GLN A N 1
ATOM 1372 C CA . GLN A 1 171 ? 2.858 -5.982 18.085 1.00 98.50 171 GLN A CA 1
ATOM 1373 C C . GLN A 1 171 ? 3.969 -5.171 18.763 1.00 98.50 171 GLN A C 1
ATOM 1375 O O . GLN A 1 171 ? 4.848 -4.637 18.091 1.00 98.50 171 GLN A O 1
ATOM 1380 N N . ARG A 1 172 ? 3.942 -5.056 20.099 1.00 97.31 172 ARG A N 1
ATOM 1381 C CA . ARG A 1 172 ? 4.982 -4.346 20.880 1.00 97.31 172 ARG A CA 1
ATOM 1382 C C . ARG A 1 172 ? 5.284 -2.931 20.338 1.00 97.31 172 ARG A C 1
ATOM 1384 O O . ARG A 1 172 ? 6.429 -2.506 20.266 1.00 97.31 172 ARG A O 1
ATOM 1391 N N . LYS A 1 173 ? 4.220 -2.198 19.981 1.00 98.00 173 LYS A N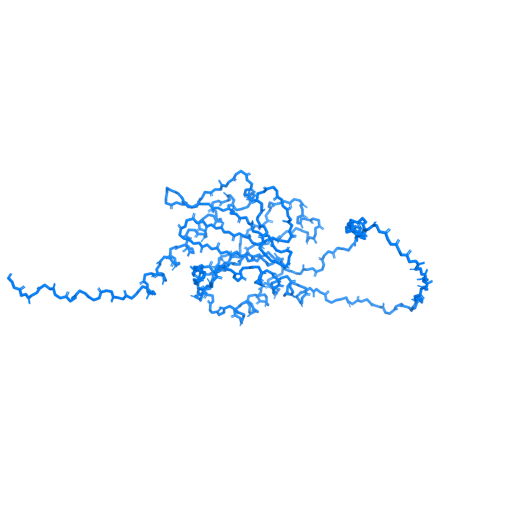 1
ATOM 1392 C CA . LYS A 1 173 ? 4.224 -0.819 19.446 1.00 98.00 173 LYS A CA 1
ATOM 1393 C C . LYS A 1 173 ? 4.836 -0.617 18.040 1.00 98.00 173 LYS A C 1
ATOM 1395 O O . LYS A 1 173 ? 4.964 0.529 17.618 1.00 98.00 173 LYS A O 1
ATOM 1400 N N . THR A 1 174 ? 5.127 -1.674 17.277 1.00 98.69 174 THR A N 1
ATOM 1401 C CA . THR A 1 174 ? 5.603 -1.565 15.880 1.00 98.69 174 THR A CA 1
ATOM 1402 C C . THR A 1 174 ? 4.984 -2.626 14.965 1.00 98.69 174 THR A C 1
ATOM 1404 O O . THR A 1 174 ? 4.464 -3.637 15.435 1.00 98.69 174 THR A O 1
ATOM 1407 N N . PHE A 1 175 ? 5.045 -2.425 13.647 1.00 98.75 175 PHE A N 1
ATOM 1408 C CA . PHE A 1 175 ? 4.897 -3.525 12.695 1.00 98.75 175 PHE A CA 1
ATOM 1409 C C . PHE A 1 175 ? 6.112 -4.462 12.716 1.00 98.75 175 PHE A C 1
ATOM 1411 O O . PHE A 1 175 ? 7.252 -4.017 12.841 1.00 98.75 175 PHE A O 1
ATOM 1418 N N . ASN A 1 176 ? 5.835 -5.756 12.560 1.00 98.62 176 ASN A N 1
ATOM 1419 C CA . ASN A 1 176 ? 6.782 -6.865 12.531 1.00 98.62 176 ASN A CA 1
ATOM 1420 C C . ASN A 1 176 ? 6.493 -7.752 11.300 1.00 98.62 176 ASN A C 1
ATOM 1422 O O . ASN A 1 176 ? 5.328 -7.865 10.891 1.00 98.62 176 ASN A O 1
ATOM 1426 N N . PRO A 1 177 ? 7.518 -8.379 10.699 1.00 98.31 177 PRO A N 1
ATOM 1427 C CA . PRO A 1 177 ? 7.356 -9.262 9.551 1.00 98.31 177 PRO A CA 1
ATOM 1428 C C . PRO A 1 177 ? 7.051 -10.715 9.928 1.00 98.31 177 PRO A C 1
ATOM 1430 O O . PRO A 1 177 ? 7.454 -11.208 10.977 1.00 98.31 177 PRO A O 1
ATOM 1433 N N . TRP A 1 178 ? 6.400 -11.415 9.003 1.00 97.62 178 TRP A N 1
ATOM 1434 C CA . TRP A 1 178 ? 6.271 -12.871 8.970 1.00 97.62 178 TRP A CA 1
ATOM 1435 C C . TRP A 1 178 ? 7.461 -13.514 8.238 1.00 97.62 178 TRP A C 1
ATOM 1437 O O . TRP A 1 178 ? 8.242 -12.836 7.558 1.00 97.62 178 TRP A O 1
ATOM 1447 N N . GLU A 1 179 ? 7.569 -14.845 8.295 1.00 95.56 179 GLU A N 1
ATOM 1448 C CA . GLU A 1 179 ? 8.559 -15.634 7.535 1.00 95.56 179 GLU A CA 1
ATOM 1449 C C . GLU A 1 179 ? 8.464 -15.432 6.006 1.00 95.56 179 GLU A C 1
ATOM 1451 O O . GLU A 1 179 ? 9.479 -15.487 5.310 1.00 95.56 179 GLU A O 1
ATOM 1456 N N . TRP A 1 180 ? 7.279 -15.098 5.484 1.00 93.44 180 TRP A N 1
ATOM 1457 C CA . TRP A 1 180 ? 7.013 -14.889 4.054 1.00 93.44 180 TRP A CA 1
ATOM 1458 C C . TRP A 1 180 ? 7.039 -13.420 3.600 1.00 93.44 180 TRP A C 1
ATOM 1460 O O . TRP A 1 180 ? 6.919 -13.155 2.405 1.00 93.44 180 TRP A O 1
ATOM 1470 N N . THR A 1 181 ? 7.179 -12.453 4.514 1.00 94.31 181 THR A N 1
ATOM 1471 C CA . THR A 1 181 ? 7.227 -11.019 4.172 1.00 94.31 181 THR A CA 1
ATOM 1472 C C . THR A 1 181 ? 8.366 -10.717 3.196 1.00 94.31 181 THR A C 1
ATOM 1474 O O . THR A 1 181 ? 9.501 -11.142 3.414 1.00 94.31 181 THR A O 1
ATOM 1477 N N . TYR A 1 182 ? 8.094 -9.941 2.142 1.00 90.38 182 TYR A N 1
ATOM 1478 C CA . TYR A 1 182 ? 9.124 -9.532 1.182 1.00 90.38 182 TYR A CA 1
ATOM 1479 C C . TYR A 1 182 ? 10.295 -8.801 1.875 1.00 90.38 182 TYR A C 1
ATOM 1481 O O . TYR A 1 182 ? 10.048 -8.019 2.797 1.00 90.38 182 TYR A O 1
ATOM 1489 N N . PRO A 1 183 ? 11.559 -9.001 1.446 1.00 89.19 183 PRO A N 1
ATOM 1490 C CA . PRO A 1 183 ? 12.727 -8.440 2.132 1.00 89.19 183 PRO A CA 1
ATOM 1491 C C . PRO A 1 183 ? 12.701 -6.916 2.312 1.00 89.19 183 PRO A C 1
ATOM 1493 O O . PRO A 1 183 ? 13.112 -6.419 3.354 1.00 89.19 183 PRO A O 1
ATOM 1496 N N . ASP A 1 184 ? 12.171 -6.173 1.342 1.00 89.19 184 ASP A N 1
ATOM 1497 C CA . ASP A 1 184 ? 12.031 -4.716 1.406 1.00 89.19 184 ASP A CA 1
ATOM 1498 C C . ASP A 1 184 ? 11.012 -4.266 2.468 1.00 89.19 184 ASP A C 1
ATOM 1500 O O . ASP A 1 184 ? 11.278 -3.320 3.206 1.00 89.19 184 ASP A O 1
ATOM 1504 N N . TYR A 1 185 ? 9.902 -4.991 2.647 1.00 94.25 185 TYR A N 1
ATOM 1505 C CA . TYR A 1 185 ? 8.937 -4.737 3.730 1.00 94.25 185 TYR A CA 1
ATOM 1506 C C . TYR A 1 185 ? 9.480 -5.064 5.131 1.00 94.25 185 TYR A C 1
ATOM 1508 O O . TYR A 1 185 ? 8.869 -4.655 6.118 1.00 94.25 185 TYR A O 1
ATOM 1516 N N . ARG A 1 186 ? 10.616 -5.769 5.236 1.00 94.94 186 ARG A N 1
ATOM 1517 C CA . ARG A 1 186 ? 11.343 -5.969 6.504 1.00 94.94 186 ARG A CA 1
ATOM 1518 C C . ARG A 1 186 ? 12.276 -4.806 6.850 1.00 94.94 186 ARG A C 1
ATOM 1520 O O . ARG A 1 186 ? 12.767 -4.759 7.974 1.00 94.94 186 ARG A O 1
ATOM 1527 N N . SER A 1 187 ? 12.543 -3.901 5.905 1.00 94.31 187 SER A N 1
ATOM 1528 C CA . SER A 1 187 ? 13.420 -2.752 6.138 1.00 94.31 187 SER A CA 1
ATOM 1529 C C . SER A 1 187 ? 12.838 -1.810 7.192 1.00 94.31 187 SER A C 1
ATOM 1531 O O . SER A 1 187 ? 11.617 -1.636 7.311 1.00 94.31 187 SER A O 1
ATOM 1533 N N . ARG A 1 188 ? 13.727 -1.178 7.960 1.00 95.69 188 ARG A N 1
ATOM 1534 C CA . ARG A 1 188 ? 13.346 -0.239 9.017 1.00 95.69 188 ARG A CA 1
ATOM 1535 C C . ARG A 1 188 ? 12.582 0.953 8.434 1.00 95.69 188 ARG A C 1
ATOM 1537 O O . ARG A 1 188 ? 11.578 1.374 8.997 1.00 95.69 188 ARG A O 1
ATOM 1544 N N . GLU A 1 189 ? 13.014 1.434 7.277 1.00 95.38 189 GLU A N 1
ATOM 1545 C CA . GLU A 1 189 ? 12.435 2.543 6.526 1.00 95.38 189 GLU A CA 1
ATOM 1546 C C . GLU A 1 189 ? 10.972 2.271 6.142 1.00 95.38 189 GLU A C 1
ATOM 1548 O O . GLU A 1 189 ? 10.116 3.149 6.271 1.00 95.38 189 GLU A O 1
ATOM 1553 N N . TYR A 1 190 ? 10.658 1.043 5.711 1.00 96.44 190 TYR A N 1
ATOM 1554 C CA . TYR A 1 190 ? 9.293 0.653 5.349 1.00 96.44 190 TYR A CA 1
ATOM 1555 C C . TYR A 1 190 ? 8.427 0.494 6.607 1.00 96.44 190 TYR A C 1
ATOM 1557 O O . TYR A 1 190 ? 7.296 0.982 6.646 1.00 96.44 190 TYR A O 1
ATOM 1565 N N . ILE A 1 191 ? 8.961 -0.124 7.665 1.00 98.31 191 ILE A N 1
ATOM 1566 C CA . ILE A 1 191 ? 8.267 -0.274 8.955 1.00 98.31 191 ILE A CA 1
ATOM 1567 C C . ILE A 1 191 ? 7.939 1.099 9.570 1.00 98.31 191 ILE A C 1
ATOM 1569 O O . ILE A 1 191 ? 6.810 1.316 10.018 1.00 98.31 191 ILE A O 1
ATOM 1573 N N . GLU A 1 192 ? 8.870 2.058 9.533 1.00 98.38 192 GLU A N 1
ATOM 1574 C CA . GLU A 1 192 ? 8.641 3.435 9.988 1.00 98.38 192 GLU A CA 1
ATOM 1575 C C . GLU A 1 192 ? 7.550 4.146 9.168 1.00 98.38 192 GLU A C 1
ATOM 1577 O O . GLU A 1 192 ? 6.695 4.821 9.750 1.00 98.38 192 GLU A O 1
ATOM 1582 N N . VAL A 1 193 ? 7.507 3.948 7.844 1.00 98.62 193 VAL A N 1
ATOM 1583 C CA . VAL A 1 193 ? 6.410 4.436 6.989 1.00 98.62 193 VAL A CA 1
ATOM 1584 C C . VAL A 1 193 ? 5.059 3.863 7.430 1.00 98.62 193 VAL A C 1
ATOM 1586 O O . VAL A 1 193 ? 4.120 4.630 7.661 1.00 98.62 193 VAL A O 1
ATOM 1589 N N . PHE A 1 194 ? 4.936 2.543 7.602 1.00 98.69 194 PHE A N 1
ATOM 1590 C CA . PHE A 1 194 ? 3.653 1.939 7.981 1.00 98.69 194 PHE A CA 1
ATOM 1591 C C . PHE A 1 194 ? 3.220 2.320 9.402 1.00 98.69 194 PHE A C 1
ATOM 1593 O O . PHE A 1 194 ? 2.034 2.573 9.619 1.00 98.69 194 PHE A O 1
ATOM 1600 N N . ASN A 1 195 ? 4.159 2.458 10.345 1.00 98.81 195 ASN A N 1
ATOM 1601 C CA . ASN A 1 195 ? 3.876 2.978 11.685 1.00 98.81 195 ASN A CA 1
ATOM 1602 C C . ASN A 1 195 ? 3.302 4.412 11.630 1.00 98.81 195 ASN A C 1
ATOM 1604 O O . ASN A 1 195 ? 2.308 4.693 12.301 1.00 98.81 195 ASN A O 1
ATOM 1608 N N . ARG A 1 196 ? 3.845 5.305 10.784 1.00 98.75 196 ARG A N 1
ATOM 1609 C CA . ARG A 1 196 ? 3.296 6.667 10.592 1.00 98.75 196 ARG A CA 1
ATOM 1610 C C . ARG A 1 196 ? 1.879 6.644 10.010 1.00 98.75 196 ARG A C 1
ATOM 1612 O O . ARG A 1 196 ? 0.995 7.316 10.542 1.00 98.75 196 ARG A O 1
ATOM 1619 N N . ILE A 1 197 ? 1.636 5.845 8.967 1.00 98.81 197 ILE A N 1
ATOM 1620 C CA . ILE A 1 197 ? 0.298 5.722 8.358 1.00 98.81 197 ILE A CA 1
ATOM 1621 C C . ILE A 1 197 ? -0.713 5.140 9.365 1.00 98.81 197 ILE A C 1
ATOM 1623 O O . ILE A 1 197 ? -1.871 5.564 9.398 1.00 98.81 197 ILE A O 1
ATOM 1627 N N . ARG A 1 198 ? -0.286 4.208 10.227 1.00 98.69 198 ARG A N 1
ATOM 1628 C CA . ARG A 1 198 ? -1.128 3.642 11.289 1.00 98.69 198 ARG A CA 1
ATOM 1629 C C . ARG A 1 198 ? -1.575 4.687 12.307 1.00 98.69 198 ARG A C 1
ATOM 1631 O O . ARG A 1 198 ? -2.744 4.675 12.680 1.00 98.69 198 ARG A O 1
ATOM 1638 N N . GLU A 1 199 ? -0.707 5.602 12.735 1.00 98.56 199 GLU A N 1
ATOM 1639 C CA . GLU A 1 199 ? -1.125 6.659 13.668 1.00 98.56 199 GLU A CA 1
ATOM 1640 C C . GLU A 1 199 ? -2.061 7.689 13.010 1.00 98.56 199 GLU A C 1
ATOM 1642 O O . GLU A 1 199 ? -2.985 8.165 13.669 1.00 98.56 199 GLU A O 1
ATOM 1647 N N . ILE A 1 200 ? -1.918 7.964 11.705 1.00 98.50 200 ILE A N 1
ATOM 1648 C CA . ILE A 1 200 ? -2.913 8.741 10.936 1.00 98.50 200 ILE A CA 1
ATOM 1649 C C . ILE A 1 200 ? -4.266 8.014 10.929 1.00 98.50 200 ILE A C 1
ATOM 1651 O O . ILE A 1 200 ? -5.298 8.606 11.241 1.00 98.50 200 ILE A O 1
ATOM 1655 N N . TYR A 1 201 ? -4.266 6.714 10.627 1.00 98.50 201 TYR A N 1
ATOM 1656 C CA . TYR A 1 201 ? -5.480 5.897 10.615 1.00 98.50 201 TYR A CA 1
ATOM 1657 C C . TYR A 1 201 ? -6.160 5.816 11.991 1.00 98.50 201 TYR A C 1
ATOM 1659 O O . TYR A 1 201 ? -7.379 5.939 12.092 1.00 98.50 201 TYR A O 1
ATOM 1667 N N . LYS A 1 202 ? -5.378 5.661 13.063 1.00 97.88 202 LYS A N 1
ATOM 1668 C CA . LYS A 1 202 ? -5.874 5.626 14.442 1.00 97.88 202 LYS A CA 1
ATOM 1669 C C . LYS A 1 202 ? -6.606 6.918 14.818 1.00 97.88 202 LYS A C 1
ATOM 1671 O O . LYS A 1 202 ? -7.692 6.831 15.381 1.00 97.88 202 LYS A O 1
ATOM 1676 N N . LYS A 1 203 ? -6.062 8.087 14.453 1.00 97.44 203 LYS A N 1
ATOM 1677 C CA . LYS A 1 203 ? -6.733 9.387 14.646 1.00 97.44 203 LYS A CA 1
ATOM 1678 C C . LYS A 1 203 ? -8.042 9.470 13.858 1.00 97.44 203 LYS A C 1
ATOM 1680 O O . LYS A 1 203 ? -9.068 9.824 14.420 1.00 97.44 203 LYS A O 1
ATOM 1685 N N . GLN A 1 204 ? -8.045 9.019 12.604 1.00 96.31 204 GLN A N 1
ATOM 1686 C CA . GLN A 1 204 ? -9.254 8.998 11.768 1.00 96.31 204 GLN A CA 1
ATOM 1687 C C . GLN A 1 204 ? -10.373 8.119 12.339 1.00 96.31 204 GLN A C 1
ATOM 1689 O O . GLN A 1 204 ? -11.543 8.471 12.219 1.00 96.31 204 GLN A O 1
ATOM 1694 N N . LEU A 1 205 ? -10.040 6.999 12.990 1.00 95.19 205 LEU A N 1
ATOM 1695 C CA . LEU A 1 205 ? -11.031 6.190 13.707 1.00 95.19 205 LEU A CA 1
ATOM 1696 C C . LEU A 1 205 ? -11.603 6.910 14.937 1.00 95.19 205 LEU A C 1
ATOM 1698 O O . LEU A 1 205 ? -12.780 6.734 15.230 1.00 95.19 205 LEU A O 1
ATOM 1702 N N . GLN A 1 206 ? -10.798 7.718 15.634 1.00 92.69 206 GLN A N 1
ATOM 1703 C CA . GLN A 1 206 ? -11.245 8.522 16.778 1.00 92.69 206 GLN A CA 1
ATOM 1704 C C . GLN A 1 206 ? -12.140 9.690 16.331 1.00 92.69 206 GLN A C 1
ATOM 1706 O O . GLN A 1 206 ? -13.167 9.933 16.950 1.00 92.69 206 GLN A O 1
ATOM 1711 N N . GLU A 1 207 ? -11.801 10.353 15.221 1.00 88.88 207 GLU A N 1
ATOM 1712 C CA . GLU A 1 207 ? -12.614 11.411 14.596 1.00 88.88 207 GLU A CA 1
ATOM 1713 C C . GLU A 1 207 ? -13.958 10.891 14.049 1.00 88.88 207 GLU A C 1
ATOM 1715 O O . GLU A 1 207 ? -14.952 11.612 14.063 1.00 88.88 207 GLU A O 1
ATOM 1720 N N . CYS A 1 208 ? -13.995 9.647 13.554 1.00 74.75 208 CYS A N 1
ATOM 1721 C CA . CYS A 1 208 ? -15.209 9.021 13.016 1.00 74.75 208 CYS A CA 1
ATOM 1722 C C . CYS A 1 208 ? -16.061 8.300 14.072 1.00 74.75 208 CYS A C 1
ATOM 1724 O O . CYS A 1 208 ? -17.169 7.864 13.753 1.00 74.75 208 CYS A O 1
ATOM 1726 N N . ALA A 1 209 ? -15.559 8.122 15.296 1.00 71.12 209 ALA A N 1
ATOM 1727 C CA . ALA A 1 209 ? -16.373 7.617 16.390 1.00 71.12 209 ALA A CA 1
ATOM 1728 C C . ALA A 1 209 ? -17.388 8.704 16.787 1.00 71.12 209 ALA A C 1
ATOM 1730 O O . ALA A 1 209 ? -16.998 9.869 16.925 1.00 71.12 209 ALA A O 1
ATOM 1731 N N . PRO A 1 210 ? -18.680 8.374 16.978 1.00 57.09 210 PRO A N 1
ATOM 1732 C CA . PRO A 1 210 ? -19.622 9.348 17.505 1.00 57.09 210 PRO A CA 1
ATOM 1733 C C . PRO A 1 210 ? -19.104 9.836 18.858 1.00 57.09 210 PRO A C 1
ATOM 1735 O O . PRO A 1 210 ? -18.710 9.026 19.700 1.00 57.09 210 PRO A O 1
ATOM 1738 N N . HIS A 1 211 ? -19.104 11.154 19.070 1.00 51.44 211 HIS A N 1
ATOM 1739 C CA . HIS A 1 211 ? -18.876 11.700 20.400 1.00 51.44 211 HIS A CA 1
ATOM 1740 C C . HIS A 1 211 ? -19.969 11.148 21.317 1.00 51.44 211 HIS A C 1
ATOM 1742 O O . HIS A 1 211 ? -21.118 11.581 21.247 1.00 51.44 211 HIS A O 1
ATOM 1748 N N . THR A 1 212 ? -19.615 10.206 22.190 1.00 52.94 212 THR A N 1
ATOM 1749 C CA . THR A 1 212 ? -20.409 9.905 23.379 1.00 52.94 212 THR A CA 1
ATOM 1750 C C . THR A 1 212 ? -20.331 11.125 24.283 1.00 52.94 212 THR A C 1
ATOM 1752 O O . THR A 1 212 ? -19.453 11.231 25.139 1.00 52.94 212 THR A O 1
ATOM 1755 N N . SER A 1 213 ? -21.217 12.089 24.035 1.00 47.28 213 SER A N 1
ATOM 1756 C CA . SER A 1 213 ? -21.454 13.211 24.930 1.00 47.28 213 SER A CA 1
ATOM 1757 C C . SER A 1 213 ? -21.837 12.651 26.295 1.00 47.28 213 SER A C 1
ATOM 1759 O O . SER A 1 213 ? -22.867 11.983 26.413 1.00 47.28 213 SER A O 1
ATOM 1761 N N . ASN A 1 214 ? -21.019 12.922 27.313 1.00 45.69 214 ASN A N 1
ATOM 1762 C CA . ASN A 1 214 ? -21.353 12.627 28.702 1.00 45.69 214 ASN A CA 1
ATOM 1763 C C . ASN A 1 214 ? -22.577 13.459 29.113 1.00 45.69 214 ASN A C 1
ATOM 1765 O O . ASN A 1 214 ? -22.445 14.580 29.598 1.00 45.69 214 ASN A O 1
ATOM 1769 N N . LEU A 1 215 ? -23.768 12.900 28.914 1.00 53.31 215 LEU A N 1
ATOM 1770 C CA . LEU A 1 215 ? -24.983 13.332 29.587 1.00 53.31 215 LEU A CA 1
ATOM 1771 C C . LEU A 1 215 ? -25.114 12.554 30.901 1.00 53.31 215 LEU A C 1
ATOM 1773 O O . LEU A 1 215 ? -24.777 11.375 30.974 1.00 53.31 215 LEU A O 1
ATOM 1777 N N . THR A 1 216 ? -25.637 13.229 31.925 1.00 47.97 216 THR A N 1
ATOM 1778 C CA . THR A 1 216 ? -25.948 12.715 33.275 1.00 47.97 216 THR A CA 1
ATOM 1779 C C . THR A 1 216 ? -24.763 12.372 34.197 1.00 47.97 216 THR A C 1
ATOM 1781 O O . THR A 1 216 ? -24.430 11.218 34.448 1.00 47.97 216 THR A O 1
ATOM 1784 N N . LYS A 1 217 ? -24.221 13.417 34.840 1.00 50.03 217 LYS A N 1
ATOM 1785 C CA . LYS A 1 217 ? -23.834 13.381 36.266 1.00 50.03 217 LYS A CA 1
ATOM 1786 C C . LYS A 1 217 ? -24.247 14.685 36.968 1.00 50.03 217 LYS A C 1
ATOM 1788 O O . LYS A 1 217 ? -23.406 15.461 37.400 1.00 50.03 217 LYS A O 1
ATOM 1793 N N . THR A 1 218 ? -25.560 14.902 37.061 1.00 49.91 218 THR A N 1
ATOM 1794 C CA . THR A 1 218 ? -26.206 15.930 37.903 1.00 49.91 218 THR A CA 1
ATOM 1795 C C . THR A 1 218 ? -27.668 15.543 38.159 1.00 49.91 218 THR A C 1
ATOM 1797 O O . THR A 1 218 ? -28.563 16.018 37.469 1.00 49.91 218 THR A O 1
ATOM 1800 N N . ALA A 1 219 ? -27.887 14.628 39.109 1.00 48.09 219 ALA A N 1
ATOM 1801 C CA . ALA A 1 219 ? -29.120 14.403 39.886 1.00 48.09 219 ALA A CA 1
ATOM 1802 C C . ALA A 1 219 ? -28.924 13.125 40.723 1.00 48.09 219 ALA A C 1
ATOM 1804 O O . ALA A 1 219 ? -28.602 12.084 40.146 1.00 48.09 219 ALA A O 1
ATOM 1805 N N . GLY A 1 220 ? -29.108 13.207 42.045 1.00 45.41 220 GLY A N 1
ATOM 1806 C CA . GLY A 1 220 ? -28.830 12.128 43.004 1.00 45.41 220 GLY A CA 1
ATOM 1807 C C . GLY A 1 220 ? -27.863 12.592 44.077 1.00 45.41 220 GLY A C 1
ATOM 1808 O O . GLY A 1 220 ? -26.694 12.159 44.009 1.00 45.41 220 GLY A O 1
#

Foldseek 3Di:
DFADWFKKKKKKKAQDPVLVVVLVVVCCVVQNDWPDKDDWAADDPDVVCCQQPNDRMTIMMTIHLDTDRQLCQQVVLVVQVVVQVVSFDDDPDDDDDDDDDDDDDDDDDDDDDPPPPPPVPPPPPPRHRGRMHMWMWTDDLFFTKTKDLDDDDQWADRDDSIIMHGQWTDDPLWTDGDPPHGPVCRDPSNRVSVSVSSVVVVVSVVVPPPPPPDDDPPDD

Sequence (220 aa):
MNAPRVKLIIGLIFREVSAAEKARLALTKLFGNIDFESAPLAFNHTDYYRKEFGSGLKRRFFSFRRLIPAQHLARIKVFTNNLEQKLSRKSTHSTRPGLKPGVCSGLILSGIPLPRPKVRGLNAAEVSRRLVNIDPGYLDLAKLVLASTKDYRHRIYLERGIYVEITLFYQRKTFNPWEWTYPDYRSREYIEVFNRIREIYKKQLQECAPHTSNLTKTAG

Secondary structure (DSSP, 8-state):
-PPPEEEEEEEEEES-HHHHHHHHHHHHHHH--EEEE---EE----HHHHHHT-S--EEEEEEESSPEEGGGHHHHHHHHHHHHHHTSPP---------PPPP--------------------TT-----SEEEEEEEE-SSEEEEEESS--TT-EEEETTEEEEEEEEEETTEEEE-TTS-GGGGSHHHHHHHHHHHHHHHHHHHHHS--------S--